Protein AF-0000000069058246 (afdb_homodimer)

Radius of gyration: 21.67 Å; Cα contacts (8 Å, |Δi|>4): 594; chains: 2; bounding box: 40×65×54 Å

Organism: Acyrthosiphon pisum (NCBI:txid7029)

Foldseek 3Di:
DKDWDDDDDPLNLVFQCVFPVPSVVSVVQVVQWIKMFDDDPRDGFKIWTWDDDDVLEIETEGIGGHPVCPPVCVRVVVVVVSVVVSVVVVRFKYKYKDFPQPPVVVVSCVVSPKDFDDKAFQVCVVPPDDWDDHPNDTGGIITMIMHGD/DKDWDDDDDPLNLVFQCVFPVPSVVSVVQPVQWIKMFDDDPNDGFKIWTWDDDDVLEIETEGIGGHPVCPPVCVRVVVVVVSVVVSVVVVRFKYKYKDFPQPPVVVVSCVVSPKDFDDKAFQVCVVPPDDWDDHPNDTGGIITMIMHGD

Structure (mmCIF, N/CA/C/O backbone):
data_AF-0000000069058246-model_v1
#
loop_
_entity.id
_entity.type
_entity.pdbx_description
1 polymer 'N-acetyltransferase domain-containing protein'
#
loop_
_atom_site.group_PDB
_atom_site.id
_atom_site.type_symbol
_atom_site.label_atom_id
_atom_site.label_alt_id
_atom_site.label_comp_id
_atom_site.label_asym_id
_atom_site.label_entity_id
_atom_site.label_seq_id
_atom_site.pdbx_PDB_ins_code
_atom_site.Cartn_x
_atom_site.Cartn_y
_atom_site.Cartn_z
_atom_site.occupancy
_atom_site.B_iso_or_equiv
_atom_site.auth_seq_id
_atom_site.auth_comp_id
_atom_site.auth_asym_id
_atom_site.auth_atom_id
_atom_site.pdbx_PDB_model_num
ATOM 1 N N . MET A 1 1 ? 7.699 -28.797 0.545 1 94.94 1 MET A N 1
ATOM 2 C CA . MET A 1 1 ? 8.273 -28.859 -0.794 1 94.94 1 MET A CA 1
ATOM 3 C C . MET A 1 1 ? 7.336 -28.25 -1.823 1 94.94 1 MET A C 1
ATOM 5 O O . MET A 1 1 ? 6.117 -28.234 -1.635 1 94.94 1 MET A O 1
ATOM 9 N N . ILE A 1 2 ? 7.949 -27.641 -2.91 1 98.12 2 ILE A N 1
ATOM 10 C CA . ILE A 1 2 ? 7.141 -27.047 -3.975 1 98.12 2 ILE A CA 1
ATOM 11 C C . ILE A 1 2 ? 7.227 -27.922 -5.227 1 98.12 2 ILE A 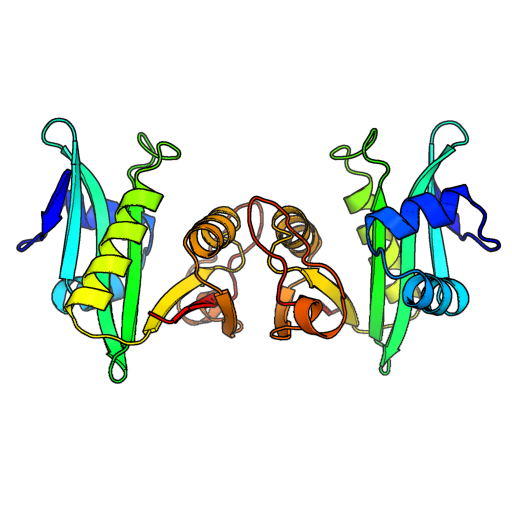C 1
ATOM 13 O O . ILE A 1 2 ? 8.312 -28.359 -5.613 1 98.12 2 ILE A O 1
ATOM 17 N N . ALA A 1 3 ? 6.039 -28.219 -5.816 1 97.19 3 ALA A N 1
ATOM 18 C CA . ALA A 1 3 ? 5.984 -29.094 -6.992 1 97.19 3 ALA A CA 1
ATOM 19 C C . ALA A 1 3 ? 5.062 -28.516 -8.062 1 97.19 3 ALA A C 1
ATOM 21 O O . ALA A 1 3 ? 4.094 -27.828 -7.746 1 97.19 3 ALA A O 1
ATOM 22 N N . LEU A 1 4 ? 5.402 -28.844 -9.289 1 97.25 4 LEU A N 1
ATOM 23 C CA . LEU A 1 4 ? 4.516 -28.516 -10.398 1 97.25 4 LEU A CA 1
ATOM 24 C C . LEU A 1 4 ? 3.252 -29.359 -10.359 1 97.25 4 LEU A C 1
ATOM 26 O O . LEU A 1 4 ? 3.32 -30.578 -10.141 1 97.25 4 LEU A O 1
ATOM 30 N N . CYS A 1 5 ? 2.119 -28.703 -10.539 1 96.38 5 CYS A N 1
ATOM 31 C CA . CYS A 1 5 ? 0.832 -29.391 -10.555 1 96.38 5 CYS A CA 1
ATOM 32 C C . CYS A 1 5 ? 0.321 -29.547 -11.984 1 96.38 5 CYS A C 1
ATOM 34 O O . CYS A 1 5 ? -0.051 -28.562 -12.625 1 96.38 5 CYS A O 1
ATOM 36 N N . GLU A 1 6 ? 0.111 -30.734 -12.438 1 90.56 6 GLU A N 1
ATOM 37 C CA . GLU A 1 6 ? -0.268 -31 -13.82 1 90.56 6 GLU A CA 1
ATOM 38 C C . GLU A 1 6 ? -1.776 -31.188 -13.961 1 90.56 6 GLU A C 1
ATOM 40 O O . GLU A 1 6 ? -2.338 -30.984 -15.039 1 90.56 6 GLU A O 1
ATOM 45 N N . GLN A 1 7 ? -2.359 -31.641 -12.906 1 94.25 7 GLN A N 1
ATOM 46 C CA . GLN A 1 7 ? -3.805 -31.828 -12.906 1 94.25 7 GLN A CA 1
ATOM 47 C C . GLN A 1 7 ? -4.441 -31.234 -11.656 1 94.25 7 GLN A C 1
ATOM 49 O O . GLN A 1 7 ? -4.141 -31.656 -10.539 1 94.25 7 GLN A O 1
ATOM 54 N N . LEU A 1 8 ? -5.312 -30.375 -11.945 1 96.44 8 LEU A N 1
ATOM 55 C CA . LEU A 1 8 ? -5.977 -29.719 -10.828 1 96.44 8 LEU A CA 1
ATOM 56 C C . LEU A 1 8 ? -7.074 -30.594 -10.242 1 96.44 8 LEU A C 1
ATOM 58 O O . LEU A 1 8 ? -7.742 -31.328 -10.977 1 96.44 8 LEU A O 1
ATOM 62 N N . ASN A 1 9 ? -7.219 -30.547 -8.945 1 96.25 9 ASN A N 1
ATOM 63 C CA . ASN A 1 9 ? -8.305 -31.234 -8.25 1 96.25 9 ASN A CA 1
ATOM 64 C C . ASN A 1 9 ? -9.102 -30.266 -7.371 1 96.25 9 ASN A C 1
ATOM 66 O O . ASN A 1 9 ? -8.898 -29.062 -7.438 1 96.25 9 ASN A O 1
ATOM 70 N N . ASP A 1 10 ? -10.016 -30.781 -6.57 1 96.75 10 ASP A N 1
ATOM 71 C CA . ASP A 1 10 ? -10.898 -29.938 -5.77 1 96.75 10 ASP A CA 1
ATOM 72 C C . ASP A 1 10 ? -10.117 -29.125 -4.75 1 96.75 10 ASP A C 1
ATOM 74 O O . ASP A 1 10 ? -10.422 -27.953 -4.508 1 96.75 10 ASP A O 1
ATOM 78 N N . ARG A 1 11 ? -9.148 -29.75 -4.191 1 97.5 11 ARG A N 1
ATOM 79 C CA . ARG A 1 11 ? -8.32 -29.078 -3.201 1 97.5 11 ARG A CA 1
ATOM 80 C C . ARG A 1 11 ? -7.609 -27.875 -3.807 1 97.5 11 ARG A C 1
ATOM 82 O O . ARG A 1 11 ? -7.527 -26.812 -3.178 1 97.5 11 ARG A O 1
ATOM 89 N N . HIS A 1 12 ? -7.129 -28.016 -5.004 1 97.94 12 HIS A N 1
ATOM 90 C CA . HIS A 1 12 ? -6.457 -26.922 -5.699 1 97.94 12 HIS A CA 1
ATOM 91 C C . HIS A 1 12 ? -7.418 -25.766 -5.984 1 97.94 12 HIS A C 1
ATOM 93 O O . HIS A 1 12 ? -7.086 -24.609 -5.746 1 97.94 12 HIS A O 1
ATOM 99 N N . TYR A 1 13 ? -8.594 -26.109 -6.387 1 97.5 13 TYR A N 1
ATOM 100 C CA . TYR A 1 13 ? -9.586 -25.078 -6.68 1 97.5 13 TYR A CA 1
ATOM 101 C C . TYR A 1 13 ? -10.023 -24.359 -5.406 1 97.5 13 TYR A C 1
ATOM 103 O O . TYR A 1 13 ? -10.297 -23.172 -5.426 1 97.5 13 TYR A O 1
ATOM 111 N N . GLU A 1 14 ? -10.008 -25.141 -4.293 1 97.69 14 GLU A N 1
ATOM 112 C CA . GLU A 1 14 ? -10.297 -24.531 -2.998 1 97.69 14 GLU A CA 1
ATOM 113 C C . GLU A 1 14 ? -9.25 -23.484 -2.641 1 97.69 14 GLU A C 1
ATOM 115 O O . GLU A 1 14 ? -9.586 -22.391 -2.193 1 97.69 14 GLU A O 1
ATOM 120 N N . LEU A 1 15 ? -8.023 -23.781 -2.885 1 98.25 15 LEU A N 1
ATOM 121 C CA . LEU A 1 15 ? -6.938 -22.859 -2.596 1 98.25 15 LEU A CA 1
ATOM 122 C C . LEU A 1 15 ? -6.98 -21.656 -3.529 1 98.25 15 LEU A C 1
ATOM 124 O O . LEU A 1 15 ? -6.887 -20.516 -3.08 1 98.25 15 LEU A O 1
ATOM 128 N N . LEU A 1 16 ? -7.172 -21.938 -4.824 1 98.19 16 LEU A N 1
ATOM 129 C CA . LEU A 1 16 ? -7.207 -20.875 -5.816 1 98.19 16 LEU A CA 1
ATOM 130 C C . LEU A 1 16 ? -8.328 -19.875 -5.508 1 98.19 16 LEU A C 1
ATOM 132 O O . LEU A 1 16 ? -8.156 -18.672 -5.68 1 98.19 16 LEU A O 1
ATOM 136 N N . ALA A 1 17 ? -9.406 -20.391 -4.922 1 96.44 17 ALA A N 1
ATOM 137 C CA . ALA A 1 17 ? -10.586 -19.578 -4.641 1 96.44 17 ALA A CA 1
ATOM 138 C C . ALA A 1 17 ? -10.32 -18.609 -3.494 1 96.44 17 ALA A C 1
ATOM 140 O O . ALA A 1 17 ? -10.984 -17.562 -3.383 1 96.44 17 ALA A O 1
ATOM 141 N N . LEU A 1 18 ? -9.328 -18.906 -2.654 1 95.94 18 LEU A N 1
ATOM 142 C CA . LEU A 1 18 ? -8.969 -18.047 -1.542 1 95.94 18 LEU A CA 1
ATOM 143 C C . LEU A 1 18 ? -8.43 -16.703 -2.049 1 95.94 18 LEU A C 1
ATOM 145 O O . LEU A 1 18 ? -8.602 -15.672 -1.404 1 95.94 18 LEU A O 1
ATOM 149 N N . ALA A 1 19 ? -7.766 -16.719 -3.207 1 95.62 19 ALA A N 1
ATOM 150 C CA . ALA A 1 19 ? -7.109 -15.531 -3.74 1 95.62 19 ALA A CA 1
ATOM 151 C C . ALA A 1 19 ? -7.969 -14.867 -4.816 1 95.62 19 ALA A C 1
ATOM 153 O O . ALA A 1 19 ? -7.812 -13.672 -5.094 1 95.62 19 ALA A O 1
ATOM 154 N N . ASP A 1 20 ? -8.797 -15.648 -5.477 1 94.69 20 ASP A N 1
ATOM 155 C CA . ASP A 1 20 ? -9.648 -15.164 -6.559 1 94.69 20 ASP A CA 1
ATOM 156 C C . ASP A 1 20 ? -10.969 -15.93 -6.602 1 94.69 20 ASP A C 1
ATOM 158 O O . ASP A 1 20 ? -10.992 -17.109 -6.949 1 94.69 20 ASP A O 1
ATOM 162 N N . GLU A 1 21 ? -12.047 -15.211 -6.43 1 91.75 21 GLU A N 1
ATOM 163 C CA . GLU A 1 21 ? -13.336 -15.883 -6.332 1 91.75 21 GLU A CA 1
ATOM 164 C C . GLU A 1 21 ? -13.992 -16.016 -7.703 1 91.75 21 GLU A C 1
ATOM 166 O O . GLU A 1 21 ? -15.062 -16.609 -7.832 1 91.75 21 GLU A O 1
ATOM 171 N N . ASN A 1 22 ? -13.352 -15.375 -8.641 1 91.69 22 ASN A N 1
ATOM 172 C CA . ASN A 1 22 ? -13.859 -15.516 -10.008 1 91.69 22 ASN A CA 1
ATOM 173 C C . ASN A 1 22 ? -13.453 -16.844 -10.625 1 91.69 22 ASN A C 1
ATOM 175 O O . ASN A 1 22 ? -12.367 -16.969 -11.195 1 91.69 22 ASN A O 1
ATOM 179 N N . GLN A 1 23 ? -14.383 -17.797 -10.609 1 92 23 GLN A N 1
ATOM 180 C CA . GLN A 1 23 ? -14.07 -19.156 -11.031 1 92 23 GLN A CA 1
ATOM 181 C C . GLN A 1 23 ? -13.719 -19.203 -12.516 1 92 23 GLN A C 1
ATOM 183 O O . GLN A 1 23 ? -12.875 -20 -12.93 1 92 23 GLN A O 1
ATOM 188 N N . HIS A 1 24 ? -14.461 -18.453 -13.234 1 94.12 24 HIS A N 1
ATOM 189 C CA . HIS A 1 24 ? -14.164 -18.406 -14.664 1 94.12 24 HIS A CA 1
ATOM 190 C C . HIS A 1 24 ? -12.734 -17.938 -14.914 1 94.12 24 HIS A C 1
ATOM 192 O O . HIS A 1 24 ? -12 -18.562 -15.688 1 94.12 24 HIS A O 1
ATOM 198 N N . ALA A 1 25 ? -12.305 -16.906 -14.25 1 94 25 ALA A N 1
ATOM 199 C CA . ALA A 1 25 ? -10.945 -16.406 -14.383 1 94 25 ALA A CA 1
ATOM 200 C C . ALA A 1 25 ? -9.922 -17.422 -13.875 1 94 25 ALA A C 1
ATOM 202 O O . ALA A 1 25 ? -8.906 -17.656 -14.531 1 94 25 ALA A O 1
ATOM 203 N N . VAL A 1 26 ? -10.227 -18.016 -12.797 1 96.19 26 VAL A N 1
ATOM 204 C CA . VAL A 1 26 ? -9.344 -19 -12.195 1 96.19 26 VAL A CA 1
ATOM 205 C C . VAL A 1 26 ? -9.125 -20.172 -13.164 1 96.19 26 VAL A C 1
ATOM 207 O O . VAL A 1 26 ? -7.988 -20.578 -13.391 1 96.19 26 VAL A O 1
ATOM 210 N N . ASN A 1 27 ? -10.219 -20.609 -13.695 1 95.75 27 ASN A N 1
ATOM 211 C CA . ASN A 1 27 ? -10.117 -21.719 -14.648 1 95.75 27 ASN A CA 1
ATOM 212 C C . ASN A 1 27 ? -9.266 -21.344 -15.859 1 95.75 27 ASN A C 1
ATOM 214 O O . ASN A 1 27 ? -8.453 -22.141 -16.312 1 95.75 27 ASN A O 1
ATOM 218 N N . ASP A 1 28 ? -9.484 -20.203 -16.266 1 96.44 28 ASP A N 1
ATOM 219 C CA . ASP A 1 28 ? -8.766 -19.719 -17.453 1 96.44 28 ASP A CA 1
ATOM 220 C C . ASP A 1 28 ? -7.262 -19.688 -17.203 1 96.44 28 ASP A C 1
ATOM 222 O O . ASP A 1 28 ? -6.5 -20.375 -17.891 1 96.44 28 ASP A O 1
ATOM 226 N N . TYR A 1 29 ? -6.84 -18.953 -16.141 1 96.31 29 TYR A N 1
ATOM 227 C CA . TYR A 1 29 ? -5.398 -18.781 -15.984 1 96.31 29 TYR A CA 1
ATOM 228 C C . TYR A 1 29 ? -4.77 -20.047 -15.406 1 96.31 29 TYR A C 1
ATOM 230 O O . TYR A 1 29 ? -3.582 -20.312 -15.609 1 96.31 29 TYR A O 1
ATOM 238 N N . ALA A 1 30 ? -5.523 -20.828 -14.68 1 96.06 30 ALA A N 1
ATOM 239 C CA . ALA A 1 30 ? -4.965 -22.047 -14.125 1 96.06 30 ALA A CA 1
ATOM 240 C C . ALA A 1 30 ? -4.711 -23.094 -15.219 1 96.06 30 ALA A C 1
ATOM 242 O O . ALA A 1 30 ? -3.795 -23.906 -15.102 1 96.06 30 ALA A O 1
ATOM 243 N N . THR A 1 31 ? -5.523 -23.031 -16.219 1 93.75 31 THR A N 1
ATOM 244 C CA . THR A 1 31 ? -5.379 -23.984 -17.328 1 93.75 31 THR A CA 1
ATOM 245 C C . THR A 1 31 ? -4.281 -23.531 -18.281 1 93.75 31 THR A C 1
ATOM 247 O O . THR A 1 31 ? -3.553 -24.359 -18.844 1 93.75 31 THR A O 1
ATOM 250 N N . ARG A 1 32 ? -4.082 -22.281 -18.438 1 94.94 32 ARG A N 1
ATOM 251 C CA . ARG A 1 32 ? -3.129 -21.734 -19.391 1 94.94 32 ARG A CA 1
ATOM 252 C C . ARG A 1 32 ? -1.74 -21.609 -18.766 1 94.94 32 ARG A C 1
ATOM 254 O O . ARG A 1 32 ? -0.734 -21.625 -19.484 1 94.94 32 ARG A O 1
ATOM 261 N N . GLY A 1 33 ? -1.747 -21.453 -17.484 1 96.62 33 GLY A N 1
ATOM 262 C CA . GLY A 1 33 ? -0.493 -21.141 -16.812 1 96.62 33 GLY A CA 1
ATOM 263 C C . GLY A 1 33 ? 0.147 -22.344 -16.156 1 96.62 33 GLY A C 1
ATOM 264 O O . GLY A 1 33 ? -0.254 -23.484 -16.391 1 96.62 33 GLY A O 1
ATOM 265 N N . GLN A 1 34 ? 1.26 -22.141 -15.453 1 97.5 34 GLN A N 1
ATOM 266 C CA . GLN A 1 34 ? 1.916 -23.141 -14.617 1 97.5 34 GLN A CA 1
ATOM 267 C C . GLN A 1 34 ? 1.458 -23.016 -13.164 1 97.5 34 GLN A C 1
ATOM 269 O O . GLN A 1 34 ? 1.479 -21.938 -12.586 1 97.5 34 GLN A O 1
ATOM 274 N N . VAL A 1 35 ? 1.025 -24.188 -12.68 1 98.62 35 VAL A N 1
ATOM 275 C CA . VAL A 1 35 ? 0.523 -24.234 -11.312 1 98.62 35 VAL A CA 1
ATOM 276 C C . VAL A 1 35 ? 1.528 -24.953 -10.414 1 98.62 35 VAL A C 1
ATOM 278 O O . VAL A 1 35 ? 1.956 -26.062 -10.727 1 98.62 35 VAL A O 1
ATOM 281 N N . TYR A 1 36 ? 1.914 -24.297 -9.336 1 98.81 36 TYR A N 1
ATOM 282 C CA . TYR A 1 36 ? 2.807 -24.891 -8.344 1 98.81 36 TYR A CA 1
ATOM 283 C C . TYR A 1 36 ? 2.109 -25.047 -7 1 98.81 36 TYR A C 1
ATOM 285 O O . TYR A 1 36 ? 1.343 -24.172 -6.59 1 98.81 36 TYR A O 1
ATOM 293 N N . VAL A 1 37 ? 2.404 -26.141 -6.32 1 98.69 37 VAL A N 1
ATOM 294 C CA . VAL A 1 37 ? 1.781 -26.406 -5.023 1 98.69 37 VAL A CA 1
ATOM 295 C C . VAL A 1 37 ? 2.861 -26.609 -3.963 1 98.69 37 VAL A C 1
ATOM 297 O O . VAL A 1 37 ? 3.916 -27.172 -4.242 1 98.69 37 VAL A O 1
ATOM 300 N N . TYR A 1 38 ? 2.605 -25.984 -2.824 1 98.75 38 TYR A N 1
ATOM 301 C CA . TYR A 1 38 ? 3.402 -26.281 -1.64 1 98.75 38 TYR A CA 1
ATOM 302 C C . TYR A 1 38 ? 2.801 -27.438 -0.854 1 98.75 38 TYR A C 1
ATOM 304 O O . TYR A 1 38 ? 1.646 -27.375 -0.427 1 98.75 38 TYR A O 1
ATOM 312 N N . GLN A 1 39 ? 3.629 -28.438 -0.649 1 98 39 GLN A N 1
ATOM 313 C CA . GLN A 1 39 ? 3.154 -29.656 -0.003 1 98 39 GLN A CA 1
ATOM 314 C C . GLN A 1 39 ? 3.848 -29.875 1.339 1 98 39 GLN A C 1
ATOM 316 O O . GLN A 1 39 ? 5.066 -29.719 1.446 1 98 39 GLN A O 1
ATOM 321 N N . GLN A 1 40 ? 2.977 -30.094 2.283 1 96.31 40 GLN A N 1
ATOM 322 C CA . GLN A 1 40 ? 3.439 -30.469 3.617 1 96.31 40 GLN A CA 1
ATOM 323 C C . GLN A 1 40 ? 2.617 -31.625 4.184 1 96.31 40 GLN A C 1
ATOM 325 O O . GLN A 1 40 ? 1.386 -31.594 4.145 1 96.31 40 GLN A O 1
ATOM 330 N N . ASP A 1 41 ? 3.293 -32.688 4.812 1 94.06 41 ASP A N 1
ATOM 331 C CA . ASP A 1 41 ? 2.648 -33.875 5.391 1 94.06 41 ASP A CA 1
ATOM 332 C C . ASP A 1 41 ? 1.604 -34.438 4.441 1 94.06 41 ASP A C 1
ATOM 334 O O . ASP A 1 41 ? 0.459 -34.688 4.832 1 94.06 41 ASP A O 1
ATOM 338 N N . HIS A 1 42 ? 1.885 -34.469 3.145 1 91.5 42 HIS A N 1
ATOM 339 C CA . HIS A 1 42 ? 1.093 -35.062 2.076 1 91.5 42 HIS A CA 1
ATOM 340 C C . HIS A 1 42 ? -0.169 -34.25 1.804 1 91.5 42 HIS A C 1
ATOM 342 O O . HIS A 1 42 ? -1.158 -34.781 1.296 1 91.5 42 HIS A O 1
ATOM 348 N N . GLN A 1 43 ? -0.106 -33.062 2.227 1 95.75 43 GLN A N 1
ATOM 349 C CA . GLN A 1 43 ? -1.222 -32.156 1.954 1 95.75 43 GLN A CA 1
ATOM 350 C C . GLN A 1 43 ? -0.764 -30.953 1.158 1 95.75 43 GLN A C 1
ATOM 352 O O . GLN A 1 43 ? 0.295 -30.375 1.436 1 95.75 43 GLN A O 1
ATOM 357 N N . ASP A 1 44 ? -1.566 -30.609 0.144 1 98.06 44 ASP A N 1
ATOM 358 C CA . ASP A 1 44 ? -1.35 -29.344 -0.555 1 98.06 44 ASP A CA 1
ATOM 359 C C . ASP A 1 44 ? -1.895 -28.156 0.253 1 98.06 44 ASP A C 1
ATOM 361 O O . ASP A 1 44 ? -3.107 -28.047 0.439 1 98.06 44 ASP A O 1
ATOM 365 N N . ILE A 1 45 ? -0.954 -27.266 0.735 1 98.31 45 ILE A N 1
ATOM 366 C CA . ILE A 1 45 ? -1.434 -26.25 1.657 1 98.31 45 ILE A CA 1
ATOM 367 C C . ILE A 1 45 ? -1.156 -24.859 1.079 1 98.31 45 ILE A C 1
ATOM 369 O O . ILE A 1 45 ? -1.559 -23.844 1.657 1 98.31 45 ILE A O 1
ATOM 373 N N . GLY A 1 46 ? -0.429 -24.781 -0.06 1 98.69 46 GLY A N 1
ATOM 374 C CA . GLY A 1 46 ? -0.181 -23.547 -0.804 1 98.69 46 GLY A CA 1
ATOM 375 C C . GLY A 1 46 ? -0.21 -23.75 -2.307 1 98.69 46 GLY A C 1
ATOM 376 O O . GLY A 1 46 ? -0.011 -24.859 -2.795 1 98.69 46 GLY A O 1
ATOM 377 N N . ILE A 1 47 ? -0.489 -22.672 -2.975 1 98.88 47 ILE A N 1
ATOM 378 C CA . ILE A 1 47 ? -0.589 -22.781 -4.426 1 98.88 47 ILE A CA 1
ATOM 379 C C . ILE A 1 47 ? -0.228 -21.453 -5.07 1 98.88 47 ILE A C 1
ATOM 381 O O . ILE A 1 47 ? -0.431 -20.391 -4.477 1 98.88 47 ILE A O 1
ATOM 385 N N . ALA A 1 48 ? 0.397 -21.453 -6.211 1 98.88 48 ALA A N 1
ATOM 386 C CA . ALA A 1 48 ? 0.729 -20.281 -7.012 1 98.88 48 ALA A CA 1
ATOM 387 C C . ALA A 1 48 ? 0.584 -20.578 -8.5 1 98.88 48 ALA A C 1
ATOM 389 O O . ALA A 1 48 ? 0.899 -21.672 -8.961 1 98.88 48 ALA A O 1
ATOM 390 N N . VAL A 1 49 ? 0.101 -19.578 -9.227 1 98.81 49 VAL A N 1
ATOM 391 C CA . VAL A 1 49 ? -0.067 -19.734 -10.664 1 98.81 49 VAL A CA 1
ATOM 392 C C . VAL A 1 49 ? 0.672 -18.609 -11.391 1 98.81 49 VAL A C 1
ATOM 394 O O . VAL A 1 49 ? 0.548 -17.438 -11.023 1 98.81 49 VAL A O 1
ATOM 397 N N . GLY A 1 50 ? 1.454 -18.969 -12.328 1 98.62 50 GLY A N 1
ATOM 398 C CA . GLY A 1 50 ? 2.164 -18.016 -13.164 1 98.62 50 GLY A CA 1
ATOM 399 C C . GLY A 1 50 ? 1.83 -18.141 -14.633 1 98.62 50 GLY A C 1
ATOM 400 O O . GLY A 1 50 ? 1.518 -19.234 -15.117 1 98.62 50 GLY A O 1
ATOM 401 N N . LEU A 1 51 ? 1.886 -16.984 -15.32 1 97.62 51 LEU A N 1
ATOM 402 C CA . LEU A 1 51 ? 1.599 -16.906 -16.75 1 97.62 51 LEU A CA 1
ATOM 403 C C . LEU A 1 51 ? 2.645 -16.062 -17.469 1 97.62 51 LEU A C 1
ATOM 405 O O . LEU A 1 51 ? 3.072 -15.023 -16.953 1 97.62 51 LEU A O 1
ATOM 409 N N . LEU A 1 52 ? 3 -16.547 -18.609 1 97.38 52 LEU A N 1
ATOM 410 C CA . LEU A 1 52 ? 3.707 -15.641 -19.516 1 97.38 52 LEU A CA 1
ATOM 411 C C . LEU A 1 52 ? 2.736 -14.688 -20.203 1 97.38 52 LEU A C 1
ATOM 413 O O . LEU A 1 52 ? 1.761 -15.125 -20.828 1 97.38 52 LEU A O 1
ATOM 417 N N . THR A 1 53 ? 2.945 -13.523 -19.953 1 95.12 53 THR A N 1
ATOM 418 C CA . THR A 1 53 ? 2.035 -12.523 -20.516 1 95.12 53 THR A CA 1
ATOM 419 C C . THR A 1 53 ? 2.73 -11.703 -21.609 1 95.12 53 THR A C 1
ATOM 421 O O . THR A 1 53 ? 2.949 -12.195 -22.719 1 95.12 53 THR A O 1
ATOM 424 N N . ARG A 1 54 ? 3.367 -10.57 -21.5 1 92.81 54 ARG A N 1
ATOM 425 C CA . ARG A 1 54 ? 4.102 -9.781 -22.484 1 92.81 54 ARG A CA 1
ATOM 426 C C . ARG A 1 54 ? 5.484 -10.367 -22.75 1 92.81 54 ARG A C 1
ATOM 428 O O . ARG A 1 54 ? 5.941 -11.242 -22 1 92.81 54 ARG A O 1
ATOM 435 N N . PRO A 1 55 ? 5.984 -9.945 -23.844 1 94.88 55 PRO A N 1
ATOM 436 C CA . PRO A 1 55 ? 7.332 -10.461 -24.094 1 94.88 55 PRO A CA 1
ATOM 437 C C . PRO A 1 55 ? 8.242 -10.367 -22.859 1 94.88 55 PRO A C 1
ATOM 439 O O . PRO A 1 55 ? 8.336 -9.305 -22.25 1 94.88 55 PRO A O 1
ATOM 442 N N . ASN A 1 56 ? 8.82 -11.516 -22.531 1 96.88 56 ASN A N 1
ATOM 443 C CA . ASN A 1 56 ? 9.805 -11.633 -21.453 1 96.88 56 ASN A CA 1
ATOM 444 C C . ASN A 1 56 ? 9.219 -11.219 -20.109 1 96.88 56 ASN A C 1
ATOM 446 O O . ASN A 1 56 ? 9.922 -10.664 -19.266 1 96.88 56 ASN A O 1
ATOM 450 N N . THR A 1 57 ? 7.902 -11.352 -19.984 1 98.25 57 THR A N 1
ATOM 451 C CA . THR A 1 57 ? 7.242 -10.961 -18.75 1 98.25 57 THR A CA 1
ATOM 452 C C . THR A 1 57 ? 6.457 -12.125 -18.156 1 98.25 57 THR A C 1
ATOM 454 O O . THR A 1 57 ? 5.664 -12.758 -18.859 1 98.25 57 THR A O 1
ATOM 457 N N . TYR A 1 58 ? 6.773 -12.484 -16.938 1 98.69 58 TYR A N 1
ATOM 458 C CA . TYR A 1 58 ? 6.082 -13.508 -16.172 1 98.69 58 TYR A CA 1
ATOM 459 C C . TYR A 1 58 ? 5.176 -12.875 -15.117 1 98.69 58 TYR A C 1
ATOM 461 O O . TYR A 1 58 ? 5.605 -12.008 -14.359 1 98.69 58 TYR A O 1
ATOM 469 N N . GLU A 1 59 ? 3.865 -13.234 -15.078 1 98.75 59 GLU A N 1
ATOM 470 C CA . GLU A 1 59 ? 2.941 -12.664 -14.102 1 98.75 59 GLU A CA 1
ATOM 471 C C . GLU A 1 59 ? 2.498 -13.703 -13.078 1 98.75 59 GLU A C 1
ATOM 473 O O . GLU A 1 59 ? 2.049 -14.789 -13.453 1 98.75 59 GLU A O 1
ATOM 478 N N . LEU A 1 60 ? 2.746 -13.43 -11.836 1 98.81 60 LEU A N 1
ATOM 479 C CA . LEU A 1 60 ? 2.123 -14.172 -10.75 1 98.81 60 LEU A CA 1
ATOM 480 C C . LEU A 1 60 ? 0.655 -13.797 -10.602 1 98.81 60 LEU A C 1
ATOM 482 O O . LEU A 1 60 ? 0.34 -12.703 -10.117 1 98.81 60 LEU A O 1
ATOM 486 N N . VAL A 1 61 ? -0.271 -14.648 -10.953 1 98.44 61 VAL A N 1
ATOM 487 C CA . VAL A 1 61 ? -1.662 -14.242 -11.117 1 98.44 61 VAL A CA 1
ATOM 488 C C . VAL A 1 61 ? -2.494 -14.75 -9.945 1 98.44 61 VAL A C 1
ATOM 490 O O . VAL A 1 61 ? -3.631 -14.32 -9.75 1 98.44 61 VAL A O 1
ATOM 493 N N . ASN A 1 62 ? -1.957 -15.711 -9.211 1 98.5 62 ASN A N 1
ATOM 494 C CA . ASN A 1 62 ? -2.637 -16.25 -8.039 1 98.5 62 ASN A CA 1
ATOM 495 C C . ASN A 1 62 ? -1.642 -16.797 -7.016 1 98.5 62 ASN A C 1
ATOM 497 O O . ASN A 1 62 ? -0.668 -17.453 -7.379 1 98.5 62 ASN A O 1
ATOM 501 N N . LEU A 1 63 ? -1.851 -16.516 -5.84 1 98.69 63 LEU A N 1
ATOM 502 C CA . LEU A 1 63 ? -1.077 -17 -4.699 1 98.69 63 LEU A CA 1
ATOM 503 C C . LEU A 1 63 ? -1.966 -17.172 -3.475 1 98.69 63 LEU A C 1
ATOM 505 O O . LEU A 1 63 ? -2.631 -1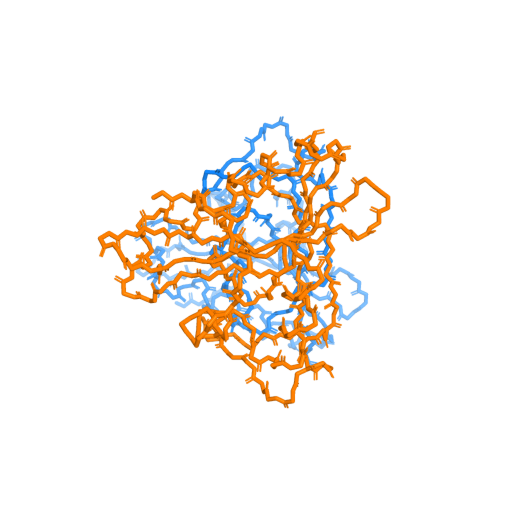6.219 -3.045 1 98.69 63 LEU A O 1
ATOM 509 N N . ALA A 1 64 ? -1.989 -18.406 -2.971 1 98.31 64 ALA A N 1
ATOM 510 C CA . ALA A 1 64 ? -2.822 -18.656 -1.797 1 98.31 64 ALA A CA 1
ATOM 511 C C . ALA A 1 64 ? -2.182 -19.688 -0.88 1 98.31 64 ALA A C 1
ATOM 513 O O . ALA A 1 64 ? -1.516 -20.625 -1.349 1 98.31 64 ALA A O 1
ATOM 514 N N . VAL A 1 65 ? -2.332 -19.469 0.348 1 98.38 65 VAL A N 1
ATOM 515 C CA . VAL A 1 65 ? -1.938 -20.406 1.388 1 98.38 65 VAL A CA 1
ATOM 516 C C . VAL A 1 65 ? -3.139 -20.734 2.27 1 98.38 65 VAL A C 1
ATOM 518 O O . VAL A 1 65 ? -3.906 -19.844 2.643 1 98.38 65 VAL A O 1
ATOM 521 N N . ASP A 1 66 ? -3.291 -21.984 2.555 1 98.19 66 ASP A N 1
ATOM 522 C CA . ASP A 1 66 ? -4.336 -22.406 3.486 1 98.19 66 ASP A CA 1
ATOM 523 C C . ASP A 1 66 ? -4.316 -21.547 4.75 1 98.19 66 ASP A C 1
ATOM 525 O O . ASP A 1 66 ? -3.258 -21.328 5.348 1 98.19 66 ASP A O 1
ATOM 529 N N . PRO A 1 67 ? -5.504 -21.016 5.172 1 97.12 67 PRO A N 1
ATOM 530 C CA . PRO A 1 67 ? -5.566 -20.109 6.312 1 97.12 67 PRO A CA 1
ATOM 531 C C . PRO A 1 67 ? -4.945 -20.703 7.578 1 97.12 67 PRO A C 1
ATOM 533 O O . PRO A 1 67 ? -4.355 -19.969 8.383 1 97.12 67 PRO A O 1
ATOM 536 N N . HIS A 1 68 ? -4.98 -21.984 7.742 1 96.62 68 HIS A N 1
ATOM 537 C CA . HIS A 1 68 ? -4.465 -22.641 8.938 1 96.62 68 HIS A CA 1
ATOM 538 C C . HIS A 1 68 ? -2.939 -22.688 8.93 1 96.62 68 HIS A C 1
ATOM 540 O O . HIS A 1 68 ? -2.318 -22.969 9.953 1 96.62 68 HIS A O 1
ATOM 546 N N . PHE A 1 69 ? -2.377 -22.344 7.828 1 97.19 69 PHE A N 1
ATOM 547 C CA . PHE A 1 69 ? -0.931 -22.469 7.691 1 97.19 69 PHE A CA 1
ATOM 548 C C . PHE A 1 69 ? -0.308 -21.125 7.309 1 97.19 69 PHE A C 1
ATOM 550 O O . PHE A 1 69 ? 0.845 -21.062 6.875 1 97.19 69 PHE A O 1
ATOM 557 N N . GLN A 1 70 ? -1.05 -20.031 7.438 1 95.62 70 GLN A N 1
ATOM 558 C CA . GLN A 1 70 ? -0.568 -18.703 7.039 1 95.62 70 GLN A CA 1
ATOM 559 C C . GLN A 1 70 ? 0.38 -18.125 8.086 1 95.62 70 GLN A C 1
ATOM 561 O O . GLN A 1 70 ? 0.482 -18.656 9.195 1 95.62 70 GLN A O 1
ATOM 566 N N . ASN A 1 71 ? 1.155 -17.203 7.664 1 94.38 71 ASN A N 1
ATOM 567 C CA . ASN A 1 71 ? 2.098 -16.484 8.523 1 94.38 71 ASN A CA 1
ATOM 568 C C . ASN A 1 71 ? 3.219 -17.406 9 1 94.38 71 ASN A C 1
ATOM 570 O O . ASN A 1 71 ? 3.691 -17.281 10.133 1 94.38 71 ASN A O 1
ATOM 574 N N . GLN A 1 72 ? 3.496 -18.375 8.195 1 95.69 72 GLN A N 1
ATOM 575 C CA . GLN A 1 72 ? 4.566 -19.312 8.5 1 95.69 72 GLN A CA 1
ATOM 576 C C . GLN A 1 72 ? 5.656 -19.281 7.438 1 95.69 72 GLN A C 1
ATOM 578 O O . GLN A 1 72 ? 6.512 -20.172 7.391 1 95.69 72 GLN A O 1
ATOM 583 N N . GLY A 1 73 ? 5.586 -18.359 6.566 1 96.31 73 GLY A N 1
ATOM 584 C CA . GLY A 1 73 ? 6.637 -18.172 5.582 1 96.31 73 GLY A CA 1
ATOM 585 C C . GLY A 1 73 ? 6.359 -18.875 4.27 1 96.31 73 GLY A C 1
ATOM 586 O O . GLY A 1 73 ? 7.145 -18.781 3.324 1 96.31 73 GLY A O 1
ATOM 587 N N . ILE A 1 74 ? 5.281 -19.562 4.152 1 97.75 74 ILE A N 1
ATOM 588 C CA . ILE A 1 74 ? 4.965 -20.359 2.975 1 97.75 74 ILE A CA 1
ATOM 589 C C . ILE A 1 74 ? 4.73 -19.438 1.777 1 97.75 74 ILE A C 1
ATOM 591 O O . ILE A 1 74 ? 5.176 -19.734 0.665 1 97.75 74 ILE A O 1
ATOM 595 N N . GLY A 1 75 ? 4.039 -18.312 1.98 1 97.94 75 GLY A N 1
ATOM 596 C CA . GLY A 1 75 ? 3.834 -17.344 0.916 1 97.94 75 GLY A CA 1
ATOM 597 C C . GLY A 1 75 ? 5.129 -16.844 0.315 1 97.94 75 GLY A C 1
ATOM 598 O O . GLY A 1 75 ? 5.27 -16.781 -0.908 1 97.94 75 GLY A O 1
ATOM 599 N N . LYS A 1 76 ? 6 -16.547 1.225 1 97.75 76 LYS A N 1
ATOM 600 C CA . LYS A 1 76 ? 7.305 -16.062 0.788 1 97.75 76 LYS A CA 1
ATOM 601 C C . LYS A 1 76 ? 8.039 -17.125 -0.027 1 97.75 76 LYS A C 1
ATOM 603 O O . LYS A 1 76 ? 8.664 -16.812 -1.043 1 97.75 76 LYS A O 1
ATOM 608 N N . LEU A 1 77 ? 7.969 -18.344 0.41 1 98.25 77 LEU A N 1
ATOM 609 C CA . LEU A 1 77 ? 8.617 -19.438 -0.304 1 98.25 77 LEU A CA 1
ATOM 610 C C . LEU A 1 77 ? 8.031 -19.578 -1.706 1 98.25 77 LEU A C 1
ATOM 612 O O . LEU A 1 77 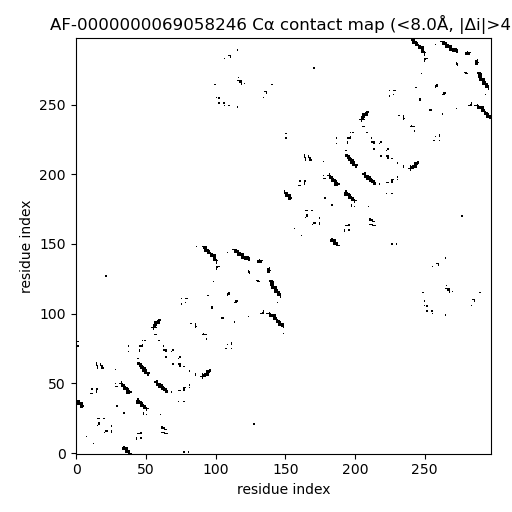? 8.773 -19.797 -2.668 1 98.25 77 LEU A O 1
ATOM 616 N N . LEU A 1 78 ? 6.727 -19.469 -1.805 1 98.75 78 LEU A N 1
ATOM 617 C CA . LEU A 1 78 ? 6.07 -19.578 -3.104 1 98.75 78 LEU A CA 1
ATOM 618 C C . LEU A 1 78 ? 6.465 -18.422 -4.012 1 98.75 78 LEU A C 1
ATOM 620 O O . LEU A 1 78 ? 6.746 -18.625 -5.195 1 98.75 78 LEU A O 1
ATOM 624 N N . ILE A 1 79 ? 6.504 -17.25 -3.482 1 98.81 79 ILE A N 1
ATOM 625 C CA . ILE A 1 79 ? 6.906 -16.078 -4.254 1 98.81 79 ILE A CA 1
ATOM 626 C C . ILE A 1 79 ? 8.328 -16.266 -4.773 1 98.81 79 ILE A C 1
ATOM 628 O O . ILE A 1 79 ? 8.594 -16.062 -5.961 1 98.81 79 ILE A O 1
ATOM 632 N N . ASP A 1 80 ? 9.219 -16.703 -3.883 1 98.69 80 ASP A N 1
ATOM 633 C CA . ASP A 1 80 ? 10.609 -16.922 -4.277 1 98.69 80 ASP A CA 1
ATOM 634 C C . ASP A 1 80 ? 10.695 -17.969 -5.395 1 98.69 80 ASP A C 1
ATOM 636 O O . ASP A 1 80 ? 11.469 -17.812 -6.34 1 98.69 80 ASP A O 1
ATOM 640 N N . HIS A 1 81 ? 9.945 -19 -5.262 1 98.81 81 HIS A N 1
ATOM 641 C CA . HIS A 1 81 ? 9.914 -20.016 -6.293 1 98.81 81 HIS A CA 1
ATOM 642 C C . HIS A 1 81 ? 9.469 -19.438 -7.633 1 98.81 81 HIS A C 1
ATOM 644 O O . HIS A 1 81 ? 10.07 -19.75 -8.672 1 98.81 81 HIS A O 1
ATOM 650 N N . MET A 1 82 ? 8.461 -18.594 -7.629 1 98.81 82 MET A N 1
ATOM 651 C CA . MET A 1 82 ? 7.926 -18.016 -8.859 1 98.81 82 MET A CA 1
ATOM 652 C C . MET A 1 82 ? 8.93 -17.062 -9.5 1 98.81 82 MET A C 1
ATOM 654 O O . MET A 1 82 ? 9.023 -16.984 -10.727 1 98.81 82 MET A O 1
ATOM 658 N N . ILE A 1 83 ? 9.641 -16.328 -8.633 1 98.81 83 ILE A N 1
ATOM 659 C CA . ILE A 1 83 ? 10.703 -15.469 -9.133 1 98.81 83 ILE A CA 1
ATOM 660 C C . ILE A 1 83 ? 11.758 -16.312 -9.844 1 98.81 83 ILE A C 1
ATOM 662 O O . ILE A 1 83 ? 12.18 -15.977 -10.953 1 98.81 83 ILE A O 1
ATOM 666 N N . ASN A 1 84 ? 12.172 -17.375 -9.242 1 98.56 84 ASN A N 1
ATOM 667 C CA . ASN A 1 84 ? 13.156 -18.266 -9.844 1 98.56 84 ASN A CA 1
ATOM 668 C C . ASN A 1 84 ? 12.641 -18.875 -11.141 1 98.56 84 ASN A C 1
ATOM 670 O O . ASN A 1 84 ? 13.391 -19.031 -12.102 1 98.56 84 ASN A O 1
ATOM 674 N N . GLU A 1 85 ? 11.383 -19.25 -11.164 1 98.25 85 GLU A N 1
ATOM 675 C CA . GLU A 1 85 ? 10.781 -19.781 -12.383 1 98.25 85 GLU A CA 1
ATOM 676 C C . GLU A 1 85 ? 10.836 -18.766 -13.516 1 98.25 85 GLU A C 1
ATOM 678 O O . GLU A 1 85 ? 11.141 -19.109 -14.656 1 98.25 85 GLU A O 1
ATOM 683 N N . ALA A 1 86 ? 10.516 -17.531 -13.219 1 98.62 86 ALA A N 1
ATOM 684 C CA . ALA A 1 86 ? 10.578 -16.469 -14.211 1 98.62 86 ALA A CA 1
ATOM 685 C C . ALA A 1 86 ? 11.977 -16.344 -14.789 1 98.62 86 ALA A C 1
ATOM 687 O O . ALA A 1 86 ? 12.148 -16.188 -16 1 98.62 86 ALA A O 1
ATOM 688 N N . ARG A 1 87 ? 12.953 -16.422 -13.898 1 98.31 87 ARG A N 1
ATOM 689 C CA . ARG A 1 87 ? 14.344 -16.359 -14.336 1 98.31 87 ARG A CA 1
ATOM 690 C C . ARG A 1 87 ? 14.688 -17.547 -15.242 1 98.31 87 ARG A C 1
ATOM 692 O O . ARG A 1 87 ? 15.344 -17.375 -16.266 1 98.31 87 ARG A O 1
ATOM 699 N N . ASN A 1 88 ? 14.258 -18.703 -14.852 1 97.62 88 ASN A N 1
ATOM 700 C CA . ASN A 1 88 ? 14.523 -19.922 -15.625 1 97.62 88 ASN A CA 1
ATOM 701 C C . ASN A 1 88 ? 13.906 -19.844 -17.016 1 97.62 88 ASN A C 1
ATOM 703 O O . ASN A 1 88 ? 14.445 -20.406 -17.969 1 97.62 88 ASN A O 1
ATOM 707 N N . LEU A 1 89 ? 12.82 -19.094 -17.094 1 97.12 89 LEU A N 1
ATOM 708 C CA . LEU A 1 89 ? 12.133 -18.906 -18.359 1 97.12 89 LEU A CA 1
ATOM 709 C C . LEU A 1 89 ? 12.742 -17.75 -19.156 1 97.12 89 LEU A C 1
ATOM 711 O O . LEU A 1 89 ? 12.219 -17.359 -20.203 1 97.12 89 LEU A O 1
ATOM 715 N N . HIS A 1 90 ? 13.781 -17.125 -18.625 1 97.5 90 HIS A N 1
ATOM 716 C CA . HIS A 1 90 ? 14.539 -16.047 -19.25 1 97.5 90 HIS A CA 1
ATOM 717 C C . HIS A 1 90 ? 13.68 -14.797 -19.391 1 97.5 90 HIS A C 1
ATOM 719 O O . HIS A 1 90 ? 13.82 -14.055 -20.375 1 97.5 90 HIS A O 1
ATOM 725 N N . CYS A 1 91 ? 12.789 -14.648 -18.5 1 98.44 91 CYS A N 1
ATOM 726 C CA . CYS A 1 91 ? 12.031 -13.398 -18.438 1 98.44 91 CYS A CA 1
ATOM 727 C C . CYS A 1 91 ? 12.891 -12.273 -17.875 1 98.44 91 CYS A C 1
ATOM 729 O O . CYS A 1 91 ? 13.805 -12.516 -17.078 1 98.44 91 CYS A O 1
ATOM 731 N N . HIS A 1 92 ? 12.531 -11.047 -18.219 1 98.12 92 HIS A N 1
ATOM 732 C CA . HIS A 1 92 ? 13.242 -9.883 -17.703 1 98.12 92 HIS A CA 1
ATOM 733 C C . HIS A 1 92 ? 12.461 -9.219 -16.578 1 98.12 92 HIS A C 1
ATOM 735 O O . HIS A 1 92 ? 13.023 -8.438 -15.805 1 98.12 92 HIS A O 1
ATOM 741 N N . THR A 1 93 ? 11.188 -9.547 -16.562 1 98.56 93 THR A N 1
ATOM 742 C CA . THR A 1 93 ? 10.32 -8.906 -15.578 1 98.56 93 THR A CA 1
ATOM 743 C C . THR A 1 93 ? 9.305 -9.906 -15.023 1 98.56 93 THR A C 1
ATOM 745 O O . THR A 1 93 ? 8.773 -10.734 -15.758 1 98.56 93 THR A O 1
ATOM 748 N N . ILE A 1 94 ? 9.078 -9.859 -13.742 1 98.88 94 ILE A N 1
ATOM 749 C CA . ILE A 1 94 ? 7.938 -10.539 -13.133 1 98.88 94 ILE A CA 1
ATOM 750 C C . ILE A 1 94 ? 7 -9.516 -12.5 1 98.88 94 ILE A C 1
ATOM 752 O O . ILE A 1 94 ? 7.453 -8.539 -11.898 1 98.88 94 ILE A O 1
ATOM 756 N N . THR A 1 95 ? 5.691 -9.68 -12.695 1 98.88 95 THR A N 1
ATOM 757 C CA . THR A 1 95 ? 4.688 -8.734 -12.219 1 98.88 95 THR A CA 1
ATOM 758 C C . THR A 1 95 ? 3.65 -9.438 -11.352 1 98.88 95 THR A C 1
ATOM 760 O O . THR A 1 95 ? 3.514 -10.664 -11.414 1 98.88 95 THR A O 1
ATOM 763 N N . VAL A 1 96 ? 3.041 -8.695 -10.555 1 98.81 96 VAL A N 1
ATOM 764 C CA . VAL A 1 96 ? 1.907 -9.156 -9.766 1 98.81 96 VAL A CA 1
ATOM 765 C C . VAL A 1 96 ? 0.938 -8 -9.523 1 98.81 96 VAL A C 1
ATOM 767 O O . VAL A 1 96 ? 1.346 -6.84 -9.492 1 98.81 96 VAL A O 1
ATOM 770 N N . GLY A 1 97 ? -0.31 -8.297 -9.445 1 98.5 97 GLY A N 1
ATOM 771 C CA . GLY A 1 97 ? -1.348 -7.359 -9.039 1 98.5 97 GLY A CA 1
ATOM 772 C C . GLY A 1 97 ? -2.039 -7.754 -7.75 1 98.5 97 GLY A C 1
ATOM 773 O O . GLY A 1 97 ? -2.328 -8.93 -7.527 1 98.5 97 GLY A O 1
ATOM 774 N N . THR A 1 98 ? -2.23 -6.793 -6.91 1 98.25 98 THR A N 1
ATOM 775 C CA . THR A 1 98 ? -2.994 -7.047 -5.691 1 98.25 98 THR A CA 1
ATOM 776 C C . THR A 1 98 ? -3.9 -5.863 -5.367 1 98.25 98 THR A C 1
ATOM 778 O O . THR A 1 98 ? -3.736 -4.777 -5.926 1 98.25 98 THR A O 1
ATOM 781 N N . GLY A 1 99 ? -4.84 -6.109 -4.504 1 98.19 99 GLY A N 1
ATOM 782 C CA . GLY A 1 99 ? -5.789 -5.066 -4.152 1 98.19 99 GLY A CA 1
ATOM 783 C C . GLY A 1 99 ? -5.188 -3.975 -3.289 1 98.19 99 GLY A C 1
ATOM 784 O O . GLY A 1 99 ? -4.258 -4.227 -2.518 1 98.19 99 GLY A O 1
ATOM 785 N N . ASN A 1 100 ? -5.773 -2.764 -3.328 1 98.69 100 ASN A N 1
ATOM 786 C CA . ASN A 1 100 ? -5.391 -1.644 -2.477 1 98.69 100 ASN A CA 1
ATOM 787 C C . ASN A 1 100 ? -5.555 -1.982 -0.997 1 98.69 100 ASN A C 1
ATOM 789 O O . ASN A 1 100 ? -4.859 -1.424 -0.147 1 98.69 100 ASN A O 1
ATOM 793 N N . SER A 1 101 ? -6.398 -2.879 -0.718 1 98.38 101 SER A N 1
ATOM 794 C CA . SER A 1 101 ? -6.719 -3.238 0.659 1 98.38 101 SER A CA 1
ATOM 795 C C . SER A 1 101 ? -5.797 -4.344 1.17 1 98.38 101 SER A C 1
ATOM 797 O O . SER A 1 101 ? -5.77 -4.629 2.369 1 98.38 101 SER A O 1
ATOM 799 N N . GLY A 1 102 ? -5.055 -4.922 0.241 1 97.31 102 GLY A N 1
ATOM 800 C CA . GLY A 1 102 ? -4.16 -6.012 0.602 1 97.31 102 GLY A CA 1
ATOM 801 C C . GLY A 1 102 ? -2.863 -5.531 1.23 1 97.31 102 GLY A C 1
ATOM 802 O O . GLY A 1 102 ? -1.786 -5.719 0.663 1 97.31 102 GLY A O 1
ATOM 803 N N . ILE A 1 103 ? -3.006 -5.031 2.43 1 97.88 103 ILE A N 1
ATOM 804 C CA . ILE A 1 103 ? -1.886 -4.395 3.113 1 97.88 103 ILE A CA 1
ATOM 805 C C . ILE A 1 103 ? -0.772 -5.414 3.344 1 97.88 103 ILE A C 1
ATOM 807 O O . ILE A 1 103 ? 0.404 -5.117 3.119 1 97.88 103 ILE A O 1
ATOM 811 N N . GLY A 1 104 ? -1.14 -6.574 3.77 1 96.12 104 GLY A N 1
ATOM 812 C CA . GLY A 1 104 ? -0.157 -7.633 3.953 1 96.12 104 GLY A CA 1
ATOM 813 C C . GLY A 1 104 ? 0.529 -8.039 2.664 1 96.12 104 GLY A C 1
ATOM 814 O O . GLY A 1 104 ? 1.732 -8.305 2.652 1 96.12 104 GLY A O 1
ATOM 815 N N . GLN A 1 105 ? -0.224 -8.125 1.633 1 97.12 105 GLN A N 1
ATOM 816 C CA . GLN A 1 105 ? 0.323 -8.5 0.333 1 97.12 105 GLN A CA 1
ATOM 817 C C . GLN A 1 105 ? 1.3 -7.445 -0.178 1 97.12 105 GLN A C 1
ATOM 819 O O . GLN A 1 105 ? 2.367 -7.777 -0.695 1 97.12 105 GLN A O 1
ATOM 824 N N . LEU A 1 106 ? 0.891 -6.203 -0.022 1 98.56 106 LEU A N 1
ATOM 825 C CA . LEU A 1 106 ? 1.76 -5.105 -0.437 1 98.56 106 LEU A CA 1
ATOM 826 C C . LEU A 1 106 ? 3.104 -5.176 0.279 1 98.56 106 LEU A C 1
ATOM 828 O O . LEU A 1 106 ? 4.152 -4.977 -0.338 1 98.56 106 LEU A O 1
ATOM 832 N N . LYS A 1 107 ? 3.057 -5.477 1.537 1 98.06 107 LYS A N 1
ATOM 833 C CA . LYS A 1 107 ? 4.273 -5.637 2.33 1 98.06 107 LYS A CA 1
ATOM 834 C C . LYS A 1 107 ? 5.098 -6.824 1.838 1 98.06 107 LYS A C 1
ATOM 836 O O . LYS A 1 107 ? 6.293 -6.691 1.575 1 98.06 107 LYS A O 1
ATOM 841 N N . LEU A 1 108 ? 4.457 -7.891 1.669 1 97.44 108 LEU A N 1
ATOM 842 C CA . LEU A 1 108 ? 5.102 -9.148 1.309 1 97.44 108 LEU A CA 1
ATOM 843 C C . LEU A 1 108 ? 5.82 -9.023 -0.032 1 97.44 108 LEU A C 1
ATOM 845 O O . LEU A 1 108 ? 6.988 -9.406 -0.152 1 97.44 108 LEU A O 1
ATOM 849 N N . TYR A 1 109 ? 5.125 -8.5 -1.021 1 98.75 109 TYR A N 1
ATOM 850 C CA . TYR A 1 109 ? 5.699 -8.406 -2.359 1 98.75 109 TYR A CA 1
ATOM 851 C C . TYR A 1 109 ? 6.871 -7.434 -2.385 1 98.75 109 TYR A C 1
ATOM 853 O O . TYR A 1 109 ? 7.879 -7.68 -3.049 1 98.75 109 TYR A O 1
ATOM 861 N N . GLN A 1 110 ? 6.73 -6.375 -1.657 1 98.75 110 GLN A N 1
ATOM 862 C CA . GLN A 1 110 ? 7.836 -5.426 -1.619 1 98.75 110 GLN A CA 1
ATOM 863 C C . GLN A 1 110 ? 9.047 -6.02 -0.904 1 98.75 110 GLN A C 1
ATOM 865 O O . GLN A 1 110 ? 10.188 -5.793 -1.314 1 98.75 110 GLN A O 1
ATOM 870 N N . GLN A 1 111 ? 8.82 -6.762 0.123 1 98.06 111 GLN A N 1
ATOM 871 C CA . GLN A 1 111 ? 9.914 -7.422 0.825 1 98.06 111 GLN A CA 1
ATOM 872 C C . GLN A 1 111 ? 10.617 -8.43 -0.079 1 98.06 111 GLN A C 1
ATOM 874 O O . GLN A 1 111 ? 11.812 -8.68 0.076 1 98.06 111 GLN A O 1
ATOM 879 N N . ALA A 1 112 ? 9.859 -8.984 -0.975 1 98.06 112 ALA A N 1
ATOM 880 C CA . ALA A 1 112 ? 10.414 -9.961 -1.905 1 98.06 112 ALA A CA 1
ATOM 881 C C . ALA A 1 112 ? 11.18 -9.281 -3.033 1 98.06 112 ALA A C 1
ATOM 883 O O . ALA A 1 112 ? 11.812 -9.953 -3.854 1 98.06 112 ALA A O 1
ATOM 884 N N . GLY A 1 113 ? 11.016 -7.992 -3.156 1 98.06 113 GLY A N 1
ATOM 885 C CA . GLY A 1 113 ? 11.805 -7.266 -4.141 1 98.06 113 GLY A CA 1
ATOM 886 C C . GLY A 1 113 ? 10.961 -6.605 -5.211 1 98.06 113 GLY A C 1
ATOM 887 O O . GLY A 1 113 ? 11.492 -5.922 -6.09 1 98.06 113 GLY A O 1
ATOM 888 N N . PHE A 1 114 ? 9.609 -6.758 -5.125 1 98.88 114 PHE A N 1
ATOM 889 C CA . PHE A 1 114 ? 8.727 -6.086 -6.074 1 98.88 114 PHE A CA 1
ATOM 890 C C . PHE A 1 114 ? 8.617 -4.602 -5.75 1 98.88 114 PHE A C 1
ATOM 892 O O . PHE A 1 114 ? 8.781 -4.195 -4.598 1 98.88 114 PHE A O 1
ATOM 899 N N . ARG A 1 115 ? 8.383 -3.83 -6.77 1 98.62 115 ARG A N 1
ATOM 900 C CA . ARG A 1 115 ? 8.164 -2.395 -6.629 1 98.62 115 ARG A CA 1
ATOM 901 C C . ARG A 1 115 ? 6.785 -1.999 -7.152 1 98.62 115 ARG A C 1
ATOM 903 O O . ARG A 1 115 ? 6.359 -2.473 -8.211 1 98.62 115 ARG A O 1
ATOM 910 N N . MET A 1 116 ? 6.031 -1.155 -6.387 1 98.81 116 MET A N 1
ATOM 911 C CA . MET A 1 116 ? 4.773 -0.62 -6.891 1 98.81 116 MET A CA 1
ATOM 912 C C . MET A 1 116 ? 5.004 0.255 -8.117 1 98.81 116 MET A C 1
ATOM 914 O O . MET A 1 116 ? 5.898 1.103 -8.117 1 98.81 116 MET A O 1
ATOM 918 N N . LYS A 1 117 ? 4.152 0.041 -9.094 1 98.5 117 LYS A N 1
ATOM 919 C CA . LYS A 1 117 ? 4.418 0.763 -10.336 1 98.5 117 LYS A CA 1
ATOM 920 C C . LYS A 1 117 ? 3.217 1.607 -10.75 1 98.5 117 LYS A C 1
ATOM 922 O O . LYS A 1 117 ? 3.375 2.729 -11.234 1 98.5 117 LYS A O 1
ATOM 927 N N . SER A 1 118 ? 2.068 1.066 -10.57 1 98.5 118 SER A N 1
ATOM 928 C CA . SER A 1 118 ? 0.872 1.764 -11.023 1 98.5 118 SER A CA 1
ATOM 929 C C . SER A 1 118 ? -0.361 1.316 -10.25 1 98.5 118 SER A C 1
ATOM 931 O O . SER A 1 118 ? -0.309 0.335 -9.508 1 98.5 118 SER A O 1
ATOM 933 N N . ILE A 1 119 ? -1.382 2.096 -10.414 1 98.75 119 ILE A N 1
ATOM 934 C CA . ILE A 1 119 ? -2.67 1.795 -9.805 1 98.75 119 ILE A CA 1
ATOM 935 C C . ILE A 1 119 ? -3.752 1.727 -10.875 1 98.75 119 ILE A C 1
ATOM 937 O O . ILE A 1 119 ? -3.973 2.695 -11.609 1 98.75 119 ILE A O 1
ATOM 941 N N . ASP A 1 120 ? -4.32 0.611 -11.016 1 98.44 120 ASP A N 1
ATOM 942 C CA . ASP A 1 120 ? -5.508 0.471 -11.859 1 98.44 120 ASP A CA 1
ATOM 943 C C . ASP A 1 120 ? -6.773 0.821 -11.086 1 98.44 120 ASP A C 1
ATOM 945 O O . ASP A 1 120 ? -7.312 -0.014 -10.352 1 98.44 120 ASP A O 1
ATOM 949 N N . ILE A 1 121 ? -7.32 1.951 -11.383 1 98.44 121 ILE A N 1
ATOM 950 C CA . ILE A 1 121 ? -8.422 2.508 -10.609 1 98.44 121 ILE A CA 1
ATOM 951 C C . ILE A 1 121 ? -9.703 1.729 -10.906 1 98.44 121 ILE A C 1
ATOM 953 O O . ILE A 1 121 ? -9.984 1.402 -12.062 1 98.44 121 ILE A O 1
ATOM 957 N N . ASP A 1 122 ? -10.445 1.396 -9.953 1 98.31 122 ASP A N 1
ATOM 958 C CA . ASP A 1 122 ? -11.773 0.788 -9.977 1 98.31 122 ASP A CA 1
ATOM 959 C C . ASP A 1 122 ? -11.719 -0.623 -10.562 1 98.31 122 ASP A C 1
ATOM 961 O O . ASP A 1 122 ? -12.727 -1.134 -11.055 1 98.31 122 ASP A O 1
ATOM 965 N N . TYR A 1 123 ? -10.531 -1.235 -10.57 1 97.69 123 TYR A N 1
ATOM 966 C CA . TYR A 1 123 ? -10.383 -2.566 -11.148 1 97.69 123 TYR A CA 1
ATOM 967 C C . TYR A 1 123 ? -11.375 -3.545 -10.523 1 97.69 123 TYR A C 1
ATOM 969 O O . TYR A 1 123 ? -12.141 -4.195 -11.234 1 97.69 123 TYR A O 1
ATOM 977 N N . PHE A 1 124 ? -11.461 -3.648 -9.258 1 96.75 124 PHE A N 1
ATOM 978 C CA . PHE A 1 124 ? -12.227 -4.691 -8.578 1 96.75 124 PHE A CA 1
ATOM 979 C C . PHE A 1 124 ? -13.695 -4.32 -8.508 1 96.75 124 PHE A C 1
ATOM 981 O O . PHE A 1 124 ? -14.555 -5.191 -8.352 1 96.75 124 PHE A O 1
ATOM 988 N N . VAL A 1 125 ? -14 -3.053 -8.57 1 96 125 VAL A N 1
ATOM 989 C CA . VAL A 1 125 ? -15.391 -2.619 -8.609 1 96 125 VAL A CA 1
ATOM 990 C C . VAL A 1 125 ? -15.992 -2.93 -9.977 1 96 125 VAL A C 1
ATOM 992 O O . VAL A 1 125 ? -17.172 -3.271 -10.086 1 96 125 VAL A O 1
ATOM 995 N N . LYS A 1 126 ? -15.172 -2.887 -11.023 1 95.38 126 LYS A N 1
ATOM 996 C CA . LYS A 1 126 ? -15.633 -3.094 -12.391 1 95.38 126 LYS A CA 1
ATOM 997 C C . LYS A 1 126 ? -15.742 -4.578 -12.719 1 95.38 126 LYS A C 1
ATOM 999 O O . LYS A 1 126 ? -16.672 -5.008 -13.398 1 95.38 126 LYS A O 1
ATOM 1004 N N . TYR A 1 127 ? -14.805 -5.398 -12.18 1 92.44 127 TYR A N 1
ATOM 1005 C CA . TYR A 1 127 ? -14.672 -6.75 -12.703 1 92.44 127 TYR A CA 1
ATOM 1006 C C . TYR A 1 127 ? -15.148 -7.785 -11.688 1 92.44 127 TYR A C 1
ATOM 1008 O O . TYR A 1 127 ? -15.188 -8.984 -11.984 1 92.44 127 TYR A O 1
ATOM 1016 N N . TYR A 1 128 ? -15.516 -7.316 -10.516 1 92 128 TYR A N 1
ATOM 1017 C CA . TYR A 1 128 ? -16.062 -8.203 -9.5 1 92 128 TYR A CA 1
ATOM 1018 C C . TYR A 1 128 ? -17.469 -7.742 -9.078 1 92 128 TYR A C 1
ATOM 1020 O O . TYR A 1 128 ? -17.672 -6.559 -8.812 1 92 128 TYR A O 1
ATOM 1028 N N . GLU A 1 129 ? -18.344 -8.625 -9.008 1 90.62 129 GLU A N 1
ATOM 1029 C CA . GLU A 1 129 ? -19.766 -8.312 -8.812 1 90.62 129 GLU A CA 1
ATOM 1030 C C . GLU A 1 129 ? -20.016 -7.82 -7.391 1 90.62 129 GLU A C 1
ATOM 1032 O O . GLU A 1 129 ? -20.781 -6.871 -7.188 1 90.62 129 GLU A O 1
ATOM 1037 N N . GLU A 1 130 ? -19.406 -8.492 -6.426 1 93.75 130 GLU A N 1
ATOM 1038 C CA . GLU A 1 130 ? -19.625 -8.141 -5.023 1 93.75 130 GLU A CA 1
ATOM 1039 C C . GLU A 1 130 ? -18.422 -7.387 -4.457 1 93.75 130 GLU A C 1
ATOM 1041 O O . GLU A 1 130 ? -17.281 -7.711 -4.773 1 93.75 130 GLU A O 1
ATOM 1046 N N . PRO A 1 131 ? -18.781 -6.398 -3.582 1 95.38 131 PRO A N 1
ATOM 1047 C CA . PRO A 1 131 ? -17.656 -5.695 -2.947 1 95.38 131 PRO A CA 1
ATOM 1048 C C . PRO A 1 131 ? -16.797 -6.621 -2.096 1 95.38 131 PRO A C 1
ATOM 1050 O O . PRO A 1 131 ? -17.312 -7.543 -1.458 1 95.38 131 PRO A O 1
ATOM 1053 N N . ILE A 1 132 ? -15.539 -6.395 -2.191 1 94.94 132 ILE A N 1
ATOM 1054 C CA . ILE A 1 132 ? -14.562 -7.125 -1.396 1 94.94 132 ILE A CA 1
ATOM 1055 C C . ILE A 1 132 ? -14.008 -6.219 -0.299 1 94.94 132 ILE A C 1
ATOM 1057 O O . ILE A 1 132 ? -13.672 -5.062 -0.554 1 94.94 132 ILE A O 1
ATOM 1061 N N . PHE A 1 133 ? -13.984 -6.746 0.99 1 96.69 133 PHE A N 1
ATOM 1062 C CA . PHE A 1 133 ? -13.445 -5.965 2.094 1 96.69 133 PHE A CA 1
ATOM 1063 C C . PHE A 1 133 ? -12.297 -6.711 2.771 1 96.69 133 PHE A C 1
ATOM 1065 O O . PHE A 1 133 ? -12.359 -7.93 2.951 1 96.69 133 PHE A O 1
ATOM 1072 N N . GLU A 1 134 ? -11.289 -6 3.012 1 95.06 134 GLU A N 1
ATOM 1073 C CA . GLU A 1 134 ? -10.117 -6.465 3.746 1 95.06 134 GLU A CA 1
ATOM 1074 C C . GLU A 1 134 ? -9.508 -5.34 4.574 1 95.06 134 GLU A C 1
ATOM 1076 O O . GLU A 1 134 ? -9.328 -4.223 4.086 1 95.06 134 GLU A O 1
ATOM 1081 N N . ASN A 1 135 ? -9.156 -5.617 5.871 1 95.5 135 ASN A N 1
ATOM 1082 C CA . ASN A 1 135 ? -8.547 -4.621 6.742 1 95.5 135 ASN A CA 1
ATOM 1083 C C . ASN A 1 135 ? -9.453 -3.408 6.934 1 95.5 135 ASN A C 1
ATOM 1085 O O . ASN A 1 135 ? -8.977 -2.279 7.043 1 95.5 135 ASN A O 1
ATOM 1089 N N . ASP A 1 136 ? -10.773 -3.662 6.875 1 96.5 136 ASP A N 1
ATOM 1090 C CA . ASP A 1 136 ? -11.773 -2.609 7.035 1 96.5 136 ASP A CA 1
ATOM 1091 C C . ASP A 1 136 ? -11.664 -1.578 5.914 1 96.5 136 ASP A C 1
ATOM 1093 O O . ASP A 1 136 ? -11.953 -0.398 6.117 1 96.5 136 ASP A O 1
ATOM 1097 N N . ILE A 1 137 ? -11.133 -2.006 4.758 1 98.12 137 ILE A N 1
ATOM 1098 C CA . ILE A 1 137 ? -10.992 -1.211 3.543 1 98.12 137 ILE A CA 1
ATOM 1099 C C . ILE A 1 137 ? -11.68 -1.926 2.381 1 98.12 137 ILE A C 1
ATOM 1101 O O . ILE A 1 137 ? -11.523 -3.137 2.209 1 98.12 137 ILE A O 1
ATOM 1105 N N . GLN A 1 138 ? -12.523 -1.216 1.688 1 98.19 138 GLN A N 1
ATOM 1106 C CA . GLN A 1 138 ? -13.047 -1.814 0.463 1 98.19 138 GLN A CA 1
ATOM 1107 C C . GLN A 1 138 ? -11.953 -1.94 -0.594 1 98.19 138 GLN A C 1
ATOM 1109 O O . GLN A 1 138 ? -11.195 -0.996 -0.829 1 98.19 138 GLN A O 1
ATOM 1114 N N . CYS A 1 139 ? -11.797 -3.098 -1.16 1 98.25 139 CYS A N 1
ATOM 1115 C CA . CYS A 1 139 ? -10.898 -3.332 -2.285 1 98.25 139 CYS A CA 1
ATOM 1116 C C . CYS A 1 139 ? -11.484 -2.775 -3.576 1 98.25 139 CYS A C 1
ATOM 1118 O O . CYS A 1 139 ? -12.398 -3.365 -4.156 1 98.25 139 CYS A O 1
ATOM 1120 N N . LYS A 1 140 ? -11 -1.681 -4.078 1 98.5 140 LYS A N 1
ATOM 1121 C CA . LYS A 1 140 ? -11.555 -1.013 -5.254 1 98.5 140 LYS A CA 1
ATOM 1122 C C . LYS A 1 140 ? -10.555 -1.026 -6.41 1 98.5 140 LYS A C 1
ATOM 1124 O O . LYS A 1 140 ? -10.945 -1.208 -7.566 1 98.5 140 LYS A O 1
ATOM 1129 N N . ASP A 1 141 ? -9.25 -0.86 -6.109 1 98.81 141 ASP A N 1
ATOM 1130 C CA . ASP A 1 141 ? -8.203 -0.618 -7.098 1 98.81 141 ASP A CA 1
ATOM 1131 C C . ASP A 1 141 ? -7.152 -1.726 -7.07 1 98.81 141 ASP A C 1
ATOM 1133 O O . ASP A 1 141 ? -6.949 -2.367 -6.035 1 98.81 141 ASP A O 1
ATOM 1137 N N . MET A 1 142 ? -6.523 -1.947 -8.141 1 98.56 142 MET A N 1
ATOM 1138 C CA . MET A 1 142 ? -5.414 -2.891 -8.219 1 98.56 142 MET A CA 1
ATOM 1139 C C . MET A 1 142 ? -4.078 -2.156 -8.25 1 98.56 142 MET A C 1
ATOM 1141 O O . MET A 1 142 ? -3.867 -1.28 -9.094 1 98.56 142 MET A O 1
ATOM 1145 N N . VAL A 1 143 ? -3.266 -2.469 -7.309 1 98.88 143 VAL A N 1
ATOM 1146 C CA . VAL A 1 143 ? -1.885 -1.999 -7.34 1 98.88 143 VAL A CA 1
ATOM 1147 C C . VAL A 1 143 ? -1.025 -2.971 -8.141 1 98.88 143 VAL A C 1
ATOM 1149 O O . VAL A 1 143 ? -0.958 -4.16 -7.824 1 98.88 143 VAL A O 1
ATOM 1152 N N . ARG A 1 144 ? -0.36 -2.486 -9.156 1 98.75 144 ARG A N 1
ATOM 1153 C CA . ARG A 1 144 ? 0.535 -3.307 -9.969 1 98.75 144 ARG A CA 1
ATOM 1154 C C . ARG A 1 144 ? 1.973 -3.205 -9.469 1 98.75 144 ARG A C 1
ATOM 1156 O O . ARG A 1 144 ? 2.502 -2.104 -9.305 1 98.75 144 ARG A O 1
ATOM 1163 N N . LEU A 1 145 ? 2.543 -4.332 -9.188 1 98.88 145 LEU A N 1
ATOM 1164 C CA . LEU A 1 145 ? 3.939 -4.391 -8.773 1 98.88 145 LEU A CA 1
ATOM 1165 C C . LEU A 1 145 ? 4.781 -5.168 -9.773 1 98.88 145 LEU A C 1
ATOM 1167 O O . LEU A 1 145 ? 4.277 -6.074 -10.445 1 98.88 145 LEU A O 1
ATOM 1171 N N . GLU A 1 146 ? 6.023 -4.836 -9.836 1 98.69 146 GLU A N 1
ATOM 1172 C CA . GLU A 1 146 ? 6.918 -5.559 -10.734 1 98.69 146 GLU A CA 1
ATOM 1173 C C . GLU A 1 146 ? 8.32 -5.664 -10.148 1 98.69 146 GLU A C 1
ATOM 1175 O O . GLU A 1 146 ? 8.664 -4.945 -9.211 1 98.69 146 GLU A O 1
ATOM 1180 N N . MET A 1 147 ? 9.047 -6.539 -10.664 1 98.62 147 MET A N 1
ATOM 1181 C CA . MET A 1 147 ? 10.445 -6.762 -10.336 1 98.62 147 MET A CA 1
ATOM 1182 C C . MET A 1 147 ? 11.266 -7.027 -11.594 1 98.62 147 MET A C 1
ATOM 1184 O O . MET A 1 147 ? 10.883 -7.848 -12.43 1 98.62 147 MET A O 1
ATOM 1188 N N . GLU A 1 148 ? 12.289 -6.277 -11.789 1 98.06 148 GLU A N 1
ATOM 1189 C CA . GLU A 1 148 ? 13.242 -6.59 -12.844 1 98.06 148 GLU A CA 1
ATOM 1190 C C . GLU A 1 148 ? 14.141 -7.762 -12.445 1 98.06 148 GLU A C 1
ATOM 1192 O O . GLU A 1 148 ? 14.672 -7.801 -11.336 1 98.06 148 GLU A O 1
ATOM 1197 N N . LEU A 1 149 ? 14.32 -8.633 -13.344 1 97.75 149 LEU A N 1
ATOM 1198 C CA . LEU A 1 149 ? 15.047 -9.867 -13.047 1 97.75 149 LEU A CA 1
ATOM 1199 C C . LEU A 1 149 ? 16.453 -9.82 -13.625 1 97.75 149 LEU A C 1
ATOM 1201 O O . LEU A 1 149 ? 16.703 -9.141 -14.625 1 97.75 149 LEU A O 1
ATOM 1205 N N . MET B 1 1 ? -6.848 17.062 23.016 1 94.94 1 MET B N 1
ATOM 1206 C CA . MET B 1 1 ? -7.457 18.156 22.266 1 94.94 1 MET B CA 1
ATOM 1207 C C . MET B 1 1 ? -6.551 18.594 21.125 1 94.94 1 MET B C 1
ATOM 1209 O O . MET B 1 1 ? -5.328 18.453 21.203 1 94.94 1 MET B O 1
ATOM 1213 N N . ILE B 1 2 ? -7.188 19.047 19.984 1 98.12 2 ILE B N 1
ATOM 1214 C CA . ILE B 1 2 ? -6.418 19.531 18.844 1 98.12 2 ILE B CA 1
ATOM 1215 C C . ILE B 1 2 ? -6.523 21.047 18.766 1 98.12 2 ILE B C 1
ATOM 1217 O O . ILE B 1 2 ? -7.613 21.609 18.891 1 98.12 2 ILE B O 1
ATOM 1221 N N . ALA B 1 3 ? -5.34 21.734 18.609 1 97.12 3 ALA B N 1
ATOM 1222 C CA . ALA B 1 3 ? -5.309 23.188 18.562 1 97.12 3 ALA B CA 1
ATOM 1223 C C . ALA B 1 3 ? -4.426 23.688 17.422 1 97.12 3 ALA B C 1
ATOM 1225 O O . ALA B 1 3 ? -3.455 23.031 17.062 1 97.12 3 ALA B O 1
ATOM 1226 N N . LEU B 1 4 ? -4.797 24.844 16.938 1 97.19 4 LEU B N 1
ATOM 1227 C CA . LEU B 1 4 ? -3.943 25.516 15.953 1 97.19 4 LEU B CA 1
ATOM 1228 C C . LEU B 1 4 ? -2.668 26.031 16.609 1 97.19 4 LEU B C 1
ATOM 1230 O O . LEU B 1 4 ? -2.713 26.594 17.703 1 97.19 4 LEU B O 1
ATOM 1234 N N . CYS B 1 5 ? -1.543 25.781 15.961 1 96.38 5 CYS B N 1
ATOM 1235 C CA . CYS B 1 5 ? -0.246 26.234 16.453 1 96.38 5 CYS B CA 1
ATOM 1236 C C . CYS B 1 5 ? 0.224 27.469 15.688 1 96.38 5 CYS B C 1
ATOM 1238 O O . CYS B 1 5 ? 0.562 27.375 14.508 1 96.38 5 CYS B O 1
ATOM 1240 N N . GLU B 1 6 ? 0.428 28.547 16.344 1 90.62 6 GLU B N 1
ATOM 1241 C CA . GLU B 1 6 ? 0.768 29.812 15.68 1 90.62 6 GLU B CA 1
ATOM 1242 C C . GLU B 1 6 ? 2.275 30.047 15.695 1 90.62 6 GLU B C 1
ATOM 1244 O O . GLU B 1 6 ? 2.799 30.781 14.859 1 90.62 6 GLU B O 1
ATOM 1249 N N . GLN B 1 7 ? 2.904 29.5 16.688 1 94.19 7 GLN B N 1
ATOM 1250 C CA . GLN B 1 7 ? 4.352 29.641 16.797 1 94.19 7 GLN B CA 1
ATOM 1251 C C . GLN B 1 7 ? 5.016 28.297 17.078 1 94.19 7 GLN B C 1
ATOM 1253 O O . GLN B 1 7 ? 4.754 27.672 18.109 1 94.19 7 GLN B O 1
ATOM 1258 N N . LEU B 1 8 ? 5.879 28 16.203 1 96.44 8 LEU B N 1
ATOM 1259 C CA . LEU B 1 8 ? 6.562 26.719 16.344 1 96.44 8 LEU B CA 1
ATOM 1260 C C . LEU B 1 8 ? 7.684 26.828 17.375 1 96.44 8 LEU B C 1
ATOM 1262 O O . LEU B 1 8 ? 8.344 27.859 17.484 1 96.44 8 LEU B O 1
ATOM 1266 N N . ASN B 1 9 ? 7.879 25.797 18.141 1 96.25 9 ASN B N 1
ATOM 1267 C CA . ASN B 1 9 ? 8.992 25.688 19.078 1 96.25 9 ASN B CA 1
ATOM 1268 C C . ASN B 1 9 ? 9.797 24.406 18.844 1 96.25 9 ASN B C 1
ATOM 1270 O O . ASN B 1 9 ? 9.578 23.703 17.859 1 96.25 9 ASN B O 1
ATOM 1274 N N . ASP B 1 10 ? 10.727 24.094 19.719 1 96.69 10 ASP B N 1
ATOM 1275 C CA . ASP B 1 10 ? 11.625 22.969 19.531 1 96.69 10 ASP B CA 1
ATOM 1276 C C . ASP B 1 10 ? 10.852 21.641 19.547 1 96.69 10 ASP B C 1
ATOM 1278 O O . ASP B 1 10 ? 11.156 20.734 18.766 1 96.69 10 ASP B O 1
ATOM 1282 N N . ARG B 1 11 ? 9.898 21.594 20.391 1 97.44 11 ARG B N 1
ATOM 1283 C CA . ARG B 1 11 ? 9.086 20.391 20.5 1 97.44 11 ARG B CA 1
ATOM 1284 C C . ARG B 1 11 ? 8.352 20.109 19.188 1 97.44 11 ARG B C 1
ATOM 1286 O O . ARG B 1 11 ? 8.266 18.953 18.766 1 97.44 11 ARG B O 1
ATOM 1293 N N . HIS B 1 12 ? 7.848 21.125 18.578 1 97.94 12 HIS B N 1
ATOM 1294 C CA . HIS B 1 12 ? 7.141 20.984 17.312 1 97.94 12 HIS B CA 1
ATOM 1295 C C . HIS B 1 12 ? 8.078 20.5 16.203 1 97.94 12 HIS B C 1
ATOM 1297 O O . HIS B 1 12 ? 7.738 19.594 15.453 1 97.94 12 HIS B O 1
ATOM 1303 N N . TYR B 1 13 ? 9.25 21.047 16.203 1 97.5 13 TYR B N 1
ATOM 1304 C CA . TYR B 1 13 ? 10.219 20.656 15.18 1 97.5 13 TYR B CA 1
ATOM 1305 C C . TYR B 1 13 ? 10.68 19.219 15.398 1 97.5 13 TYR B C 1
ATOM 1307 O O . TYR B 1 13 ? 10.938 18.484 14.438 1 97.5 13 TYR B O 1
ATOM 1315 N N . GLU B 1 14 ? 10.711 18.828 16.703 1 97.69 14 GLU B N 1
ATOM 1316 C CA . GLU B 1 14 ? 11.023 17.438 17.016 1 97.69 14 GLU B CA 1
ATOM 1317 C C . GLU B 1 14 ? 9.969 16.5 16.438 1 97.69 14 GLU B C 1
ATOM 1319 O O . GLU B 1 14 ? 10.305 15.469 15.844 1 97.69 14 GLU B O 1
ATOM 1324 N N . LEU B 1 15 ? 8.742 16.859 16.547 1 98.19 15 LEU B N 1
ATOM 1325 C CA . LEU B 1 15 ? 7.645 16.031 16.031 1 98.19 15 LEU B CA 1
ATOM 1326 C C . LEU B 1 15 ? 7.648 16.031 14.508 1 98.19 15 LEU B C 1
ATOM 1328 O O . LEU B 1 15 ? 7.551 14.961 13.891 1 98.19 15 LEU B O 1
ATOM 1332 N N . LEU B 1 16 ? 7.805 17.219 13.914 1 98.19 16 LEU B N 1
ATOM 1333 C CA . LEU B 1 16 ? 7.797 17.328 12.461 1 98.19 16 LEU B CA 1
ATOM 1334 C C . LEU B 1 16 ? 8.914 16.484 11.844 1 98.19 16 LEU B C 1
ATOM 1336 O O . LEU B 1 16 ? 8.719 15.875 10.789 1 98.19 16 LEU B O 1
ATOM 1340 N N . ALA B 1 17 ? 10.016 16.359 12.594 1 96.5 17 ALA B N 1
ATOM 1341 C CA . ALA B 1 17 ? 11.195 15.656 12.094 1 96.5 17 ALA B CA 1
ATOM 1342 C C . ALA B 1 17 ? 10.953 14.148 12.055 1 96.5 17 ALA B C 1
ATOM 1344 O O . ALA B 1 17 ? 11.602 13.43 11.297 1 96.5 17 ALA B O 1
ATOM 1345 N N . LEU B 1 18 ? 9.984 13.664 12.836 1 95.94 18 LEU B N 1
ATOM 1346 C CA . LEU B 1 18 ? 9.648 12.25 12.852 1 95.94 18 LEU B CA 1
ATOM 1347 C C . LEU B 1 18 ? 9.07 11.812 11.508 1 95.94 18 LEU B C 1
ATOM 1349 O O . LEU B 1 18 ? 9.258 10.664 11.086 1 95.94 18 LEU B O 1
ATOM 1353 N N . ALA B 1 19 ? 8.375 12.711 10.82 1 95.62 19 ALA B N 1
ATOM 1354 C CA . ALA B 1 19 ? 7.695 12.375 9.57 1 95.62 19 ALA B CA 1
ATOM 1355 C C . ALA B 1 19 ? 8.516 12.82 8.359 1 95.62 19 ALA B C 1
ATOM 1357 O O . ALA B 1 19 ? 8.352 12.289 7.258 1 95.62 19 ALA B O 1
ATOM 1358 N N . ASP B 1 20 ? 9.328 13.844 8.539 1 94.81 20 ASP B N 1
ATOM 1359 C CA . ASP B 1 20 ? 10.148 14.406 7.465 1 94.81 20 ASP B CA 1
ATOM 1360 C C . ASP B 1 20 ? 11.469 14.938 8.008 1 94.81 20 ASP B C 1
ATOM 1362 O O . ASP B 1 20 ? 11.5 15.945 8.719 1 94.81 20 ASP B O 1
ATOM 1366 N N . GLU B 1 21 ? 12.531 14.359 7.535 1 91.94 21 GLU B N 1
ATOM 1367 C CA . GLU B 1 21 ? 13.836 14.719 8.086 1 91.94 21 GLU B CA 1
ATOM 1368 C C . GLU B 1 21 ? 14.461 15.875 7.312 1 91.94 21 GLU B C 1
ATOM 1370 O O . GLU B 1 21 ? 15.531 16.375 7.684 1 91.94 21 GLU B O 1
ATOM 1375 N N . ASN B 1 22 ? 13.789 16.219 6.25 1 91.81 22 ASN B N 1
ATOM 1376 C CA . ASN B 1 22 ? 14.258 17.375 5.492 1 91.81 22 ASN B CA 1
ATOM 1377 C C . ASN B 1 22 ? 13.859 18.688 6.168 1 91.81 22 ASN B C 1
ATOM 1379 O O . ASN B 1 22 ? 12.766 19.203 5.941 1 91.81 22 ASN B O 1
ATOM 1383 N N . GLN B 1 23 ? 14.812 19.281 6.891 1 92.06 23 GLN B N 1
ATOM 1384 C CA . GLN B 1 23 ? 14.516 20.453 7.703 1 92.06 23 GLN B CA 1
ATOM 1385 C C . GLN B 1 23 ? 14.125 21.641 6.832 1 92.06 23 GLN B C 1
ATOM 1387 O O . GLN B 1 23 ? 13.273 22.453 7.219 1 92.06 23 GLN B O 1
ATOM 1392 N N . HIS B 1 24 ? 14.82 21.734 5.77 1 94.06 24 HIS B N 1
ATOM 1393 C CA . HIS B 1 24 ? 14.484 22.828 4.859 1 94.06 24 HIS B CA 1
ATOM 1394 C C . HIS B 1 24 ? 13.039 22.719 4.375 1 94.06 24 HIS B C 1
ATOM 1396 O O . HIS B 1 24 ? 12.297 23.703 4.41 1 94.06 24 HIS B O 1
ATOM 1402 N N . ALA B 1 25 ? 12.609 21.547 3.99 1 94.06 25 ALA B N 1
ATOM 1403 C CA . ALA B 1 25 ? 11.234 21.312 3.547 1 94.06 25 ALA B CA 1
ATOM 1404 C C . ALA B 1 25 ? 10.25 21.547 4.688 1 94.06 25 ALA B C 1
ATOM 1406 O O . ALA B 1 25 ? 9.219 22.188 4.504 1 94.06 25 ALA B O 1
ATOM 1407 N N . VAL B 1 26 ? 10.586 21.078 5.82 1 96.19 26 VAL B N 1
ATOM 1408 C CA . VAL B 1 26 ? 9.734 21.203 6.996 1 96.19 26 VAL B CA 1
ATOM 1409 C C . VAL B 1 26 ? 9.508 22.672 7.316 1 96.19 26 VAL B C 1
ATOM 1411 O O . VAL B 1 26 ? 8.367 23.109 7.527 1 96.19 26 VAL B O 1
ATOM 1414 N N . ASN B 1 27 ? 10.602 23.391 7.301 1 95.75 27 ASN B N 1
ATOM 1415 C CA . ASN B 1 27 ? 10.492 24.812 7.582 1 95.75 27 ASN B CA 1
ATOM 1416 C C . ASN B 1 27 ? 9.602 25.531 6.562 1 95.75 27 ASN B C 1
ATOM 1418 O O . ASN B 1 27 ? 8.789 26.375 6.93 1 95.75 27 ASN B O 1
ATOM 1422 N N . ASP B 1 28 ? 9.781 25.156 5.414 1 96.5 28 ASP B N 1
ATOM 1423 C CA . ASP B 1 28 ? 9.039 25.766 4.324 1 96.5 28 ASP B CA 1
ATOM 1424 C C . ASP B 1 28 ? 7.535 25.547 4.488 1 96.5 28 ASP B C 1
ATOM 1426 O O . ASP B 1 28 ? 6.77 26.5 4.625 1 96.5 28 ASP B O 1
ATOM 1430 N N . TYR B 1 29 ? 7.137 24.234 4.57 1 96.38 29 TYR B N 1
ATOM 1431 C CA . TYR B 1 29 ? 5.699 24 4.582 1 96.38 29 TYR B CA 1
ATOM 1432 C C . TYR B 1 29 ? 5.102 24.328 5.945 1 96.38 29 TYR B C 1
ATOM 1434 O O . TYR B 1 29 ? 3.914 24.641 6.051 1 96.38 29 TYR B O 1
ATOM 1442 N N . ALA B 1 30 ? 5.879 24.25 6.988 1 96.06 30 ALA B N 1
ATOM 1443 C CA . ALA B 1 30 ? 5.348 24.562 8.312 1 96.06 30 ALA B CA 1
ATOM 1444 C C . ALA B 1 30 ? 5.082 26.062 8.461 1 96.06 30 ALA B C 1
ATOM 1446 O O . ALA B 1 30 ? 4.18 26.469 9.188 1 96.06 30 ALA B O 1
ATOM 1447 N N . THR B 1 31 ? 5.867 26.828 7.766 1 93.69 31 THR B N 1
ATOM 1448 C CA . THR B 1 31 ? 5.711 28.266 7.832 1 93.69 31 THR B CA 1
ATOM 1449 C C . THR B 1 31 ? 4.582 28.734 6.914 1 93.69 31 THR B C 1
ATOM 1451 O O . THR B 1 31 ? 3.85 29.672 7.246 1 93.69 31 THR B O 1
ATOM 1454 N N . ARG B 1 32 ? 4.359 28.078 5.852 1 95.06 32 ARG B N 1
ATOM 1455 C CA . ARG B 1 32 ? 3.373 28.469 4.852 1 95.06 32 ARG B CA 1
ATOM 1456 C C . ARG B 1 32 ? 1.998 27.906 5.184 1 95.06 32 ARG B C 1
ATOM 1458 O O . ARG B 1 32 ? 0.974 28.469 4.793 1 95.06 32 ARG B O 1
ATOM 1465 N N . GLY B 1 33 ? 2.041 26.781 5.863 1 96.69 33 GLY B N 1
ATOM 1466 C CA . GLY B 1 33 ? 0.799 26.062 6.062 1 96.69 33 GLY B CA 1
ATOM 1467 C C . GLY B 1 33 ? 0.193 26.266 7.434 1 96.69 33 GLY B C 1
ATOM 1468 O O . GLY B 1 33 ? 0.607 27.172 8.172 1 96.69 33 GLY B O 1
ATOM 1469 N N . GLN B 1 34 ? -0.899 25.578 7.73 1 97.5 34 GLN B N 1
ATOM 1470 C CA . GLN B 1 34 ? -1.52 25.531 9.055 1 97.5 34 GLN B CA 1
ATOM 1471 C C . GLN B 1 34 ? -1.029 24.328 9.852 1 97.5 34 GLN B C 1
ATOM 1473 O O . GLN B 1 34 ? -1.054 23.203 9.359 1 97.5 34 GLN B O 1
ATOM 1478 N N . VAL B 1 35 ? -0.568 24.672 11.047 1 98.62 35 VAL B N 1
ATOM 1479 C CA . VAL B 1 35 ? -0.033 23.625 11.922 1 98.62 35 VAL B CA 1
ATOM 1480 C C . VAL B 1 35 ? -1.005 23.359 13.062 1 98.62 35 VAL B C 1
ATOM 1482 O O . VAL B 1 35 ? -1.427 24.297 13.758 1 98.62 35 VAL B O 1
ATOM 1485 N N . TYR B 1 36 ? -1.358 22.109 13.242 1 98.81 36 TYR B N 1
ATOM 1486 C CA . TYR B 1 36 ? -2.219 21.688 14.344 1 98.81 36 TYR B CA 1
ATOM 1487 C C . TYR B 1 36 ? -1.487 20.734 15.273 1 98.81 36 TYR B C 1
ATOM 1489 O O . TYR B 1 36 ? -0.728 19.875 14.82 1 98.81 36 TYR B O 1
ATOM 1497 N N . VAL B 1 37 ? -1.758 20.859 16.578 1 98.69 37 VAL B N 1
ATOM 1498 C CA . VAL B 1 37 ? -1.099 20.016 17.562 1 98.69 37 VAL B CA 1
ATOM 1499 C C . VAL B 1 37 ? -2.146 19.297 18.406 1 98.69 37 VAL B C 1
ATOM 1501 O O . VAL B 1 37 ? -3.201 19.859 18.703 1 98.69 37 VAL B O 1
ATOM 1504 N N . TYR B 1 38 ? -1.859 18.031 18.625 1 98.69 38 TYR B N 1
ATOM 1505 C CA . TYR B 1 38 ? -2.621 17.266 19.609 1 98.69 38 TYR B CA 1
ATOM 1506 C C . TYR B 1 38 ? -1.981 17.375 20.984 1 98.69 38 TYR B C 1
ATOM 1508 O O . TYR B 1 38 ? -0.815 17.016 21.172 1 98.69 38 TYR B O 1
ATOM 1516 N N . GLN B 1 39 ? -2.795 17.828 21.938 1 98 39 GLN B N 1
ATOM 1517 C CA . GLN B 1 39 ? -2.283 18.078 23.281 1 98 39 GLN B CA 1
ATOM 1518 C C . GLN B 1 39 ? -2.938 17.156 24.297 1 98 39 GLN B C 1
ATOM 1520 O O . GLN B 1 39 ? -4.152 16.953 24.266 1 98 39 GLN B O 1
ATOM 1525 N N . GLN B 1 40 ? -2.031 16.547 25.031 1 96.25 40 GLN B N 1
ATOM 1526 C CA . GLN B 1 40 ? -2.451 15.719 26.156 1 96.25 40 GLN B CA 1
ATOM 1527 C C . GLN B 1 40 ? -1.6 16 27.391 1 96.25 40 GLN B C 1
ATOM 1529 O O . GLN B 1 40 ? -0.37 16.016 27.312 1 96.25 40 GLN B O 1
ATOM 1534 N N . ASP B 1 41 ? -2.242 16.172 28.641 1 94 41 ASP B N 1
ATOM 1535 C CA . ASP B 1 41 ? -1.564 16.469 29.906 1 94 41 ASP B CA 1
ATOM 1536 C C . ASP B 1 41 ? -0.539 17.578 29.734 1 94 41 ASP B C 1
ATOM 1538 O O . ASP B 1 41 ? 0.619 17.438 30.125 1 94 41 ASP B O 1
ATOM 1542 N N . HIS B 1 42 ? -0.855 18.609 28.953 1 91.5 42 HIS B N 1
ATOM 1543 C CA . HIS B 1 42 ? -0.086 19.828 28.734 1 91.5 42 HIS B CA 1
ATOM 1544 C C . HIS B 1 42 ? 1.157 19.562 27.891 1 91.5 42 HIS B C 1
ATOM 1546 O O . HIS B 1 42 ? 2.137 20.297 27.969 1 91.5 42 HIS B O 1
ATOM 1552 N N . GLN B 1 43 ? 1.09 18.469 27.219 1 95.69 43 GLN B N 1
ATOM 1553 C CA . GLN B 1 43 ? 2.186 18.141 26.312 1 95.69 43 GLN B CA 1
ATOM 1554 C C . GLN B 1 43 ? 1.691 18.016 24.875 1 95.69 43 GLN B C 1
ATOM 1556 O O . GLN B 1 43 ? 0.634 17.422 24.625 1 95.69 43 GLN B O 1
ATOM 1561 N N . ASP B 1 44 ? 2.453 18.609 23.953 1 98.06 44 ASP B N 1
ATOM 1562 C CA . ASP B 1 44 ? 2.201 18.375 22.547 1 98.06 44 ASP B CA 1
ATOM 1563 C C . ASP B 1 44 ? 2.752 17.016 22.109 1 98.06 44 ASP B C 1
ATOM 1565 O O . ASP B 1 44 ? 3.967 16.797 22.094 1 98.06 44 ASP B O 1
ATOM 1569 N N . ILE B 1 45 ? 1.811 16.078 21.719 1 98.31 45 ILE B N 1
ATOM 1570 C CA . ILE B 1 45 ? 2.299 14.727 21.469 1 98.31 45 ILE B CA 1
ATOM 1571 C C . ILE B 1 45 ? 1.987 14.32 20.031 1 98.31 45 ILE B C 1
ATOM 1573 O O . ILE B 1 45 ? 2.395 13.25 19.578 1 98.31 45 ILE B O 1
ATOM 1577 N N . GLY B 1 46 ? 1.211 15.141 19.266 1 98.69 46 GLY B N 1
ATOM 1578 C CA . GLY B 1 46 ? 0.927 14.969 17.859 1 98.69 46 GLY B CA 1
ATOM 1579 C C . GLY B 1 46 ? 0.921 16.266 17.078 1 98.69 46 GLY B C 1
ATOM 1580 O O . GLY B 1 46 ? 0.722 17.344 17.656 1 98.69 46 GLY B O 1
ATOM 1581 N N . ILE B 1 47 ? 1.171 16.141 15.812 1 98.88 47 ILE B N 1
ATOM 1582 C CA . ILE B 1 47 ? 1.237 17.359 15 1 98.88 47 ILE B CA 1
ATOM 1583 C C . ILE B 1 47 ? 0.843 17.031 13.562 1 98.88 47 ILE B C 1
ATOM 1585 O O . ILE B 1 47 ? 1.046 15.914 13.094 1 98.88 47 ILE B O 1
ATOM 1589 N N . ALA B 1 48 ? 0.185 17.922 12.875 1 98.88 48 ALA B N 1
ATOM 1590 C CA . ALA B 1 48 ? -0.182 17.812 11.461 1 98.88 48 ALA B CA 1
ATOM 1591 C C . ALA B 1 48 ? -0.073 19.172 10.766 1 98.88 48 ALA B C 1
ATOM 1593 O O . ALA B 1 48 ? -0.384 20.203 11.359 1 98.88 48 ALA B O 1
ATOM 1594 N N . VAL B 1 49 ? 0.382 19.141 9.539 1 98.81 49 VAL B N 1
ATOM 1595 C CA . VAL B 1 49 ? 0.513 20.359 8.758 1 98.81 49 VAL B CA 1
ATOM 1596 C C . VAL B 1 49 ? -0.262 20.234 7.445 1 98.81 49 VAL B C 1
ATOM 1598 O O . VAL B 1 49 ? -0.144 19.219 6.75 1 98.81 49 VAL B O 1
ATOM 1601 N N . GLY B 1 50 ? -1.07 21.172 7.168 1 98.62 50 GLY B N 1
ATOM 1602 C CA . GLY B 1 50 ? -1.815 21.219 5.918 1 98.62 50 GLY B CA 1
ATOM 1603 C C . GLY B 1 50 ? -1.522 22.453 5.098 1 98.62 50 GLY B C 1
ATOM 1604 O O . GLY B 1 50 ? -1.212 23.516 5.648 1 98.62 50 GLY B O 1
ATOM 1605 N N . LEU B 1 51 ? -1.615 22.297 3.768 1 97.62 51 LEU B N 1
ATOM 1606 C CA . LEU B 1 51 ? -1.371 23.375 2.812 1 97.62 51 LEU B CA 1
ATOM 1607 C C . LEU B 1 51 ? -2.447 23.391 1.731 1 97.62 51 LEU B C 1
ATOM 1609 O O . LEU B 1 51 ? -2.875 22.344 1.253 1 97.62 51 LEU B O 1
ATOM 1613 N N . LEU B 1 52 ? -2.809 24.594 1.394 1 97.38 52 LEU B N 1
ATOM 1614 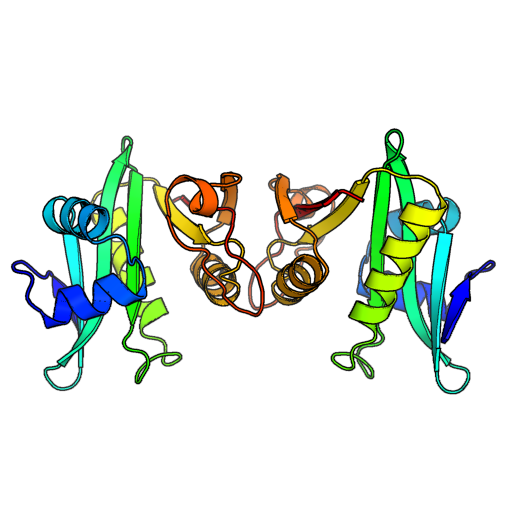C CA . LEU B 1 52 ? -3.545 24.734 0.143 1 97.38 52 LEU B CA 1
ATOM 1615 C C . LEU B 1 52 ? -2.602 24.688 -1.054 1 97.38 52 LEU B C 1
ATOM 1617 O O . LEU B 1 52 ? -1.636 25.453 -1.117 1 97.38 52 LEU B O 1
ATOM 1621 N N . THR B 1 53 ? -2.818 23.781 -1.822 1 95.19 53 THR B N 1
ATOM 1622 C CA . THR B 1 53 ? -1.934 23.609 -2.969 1 95.19 53 THR B CA 1
ATOM 1623 C C . THR B 1 53 ? -2.664 23.953 -4.27 1 95.19 53 THR B C 1
ATOM 1625 O O . THR B 1 53 ? -2.873 25.125 -4.586 1 95.19 53 THR B O 1
ATOM 1628 N N . ARG B 1 54 ? -3.342 23.172 -5.062 1 92.88 54 ARG B N 1
ATOM 1629 C CA . ARG B 1 54 ? -4.113 23.438 -6.27 1 92.88 54 ARG B CA 1
ATOM 1630 C C . ARG B 1 54 ? -5.492 23.984 -5.93 1 92.88 54 ARG B C 1
ATOM 1632 O O . ARG B 1 54 ? -5.922 23.938 -4.773 1 92.88 54 ARG B O 1
ATOM 1639 N N . PRO B 1 55 ? -6.02 24.578 -6.934 1 94.94 55 PRO B N 1
ATOM 1640 C CA . PRO B 1 55 ? -7.367 25.078 -6.648 1 94.94 55 PRO B CA 1
ATOM 1641 C C . PRO B 1 55 ? -8.242 24.031 -5.949 1 94.94 55 PRO B C 1
ATOM 1643 O O . PRO B 1 55 ? -8.336 22.891 -6.406 1 94.94 55 PRO B O 1
ATOM 1646 N N . ASN B 1 56 ? -8.797 24.453 -4.82 1 96.81 56 ASN B N 1
ATOM 1647 C CA . ASN B 1 56 ? -9.758 23.672 -4.047 1 96.81 56 ASN B CA 1
ATOM 1648 C C . ASN B 1 56 ? -9.141 22.375 -3.547 1 96.81 56 ASN B C 1
ATOM 1650 O O . ASN B 1 56 ? -9.836 21.359 -3.412 1 96.81 56 ASN B O 1
ATOM 1654 N N . THR B 1 57 ? -7.824 22.375 -3.4 1 98.31 57 THR B N 1
ATOM 1655 C CA . THR B 1 57 ? -7.141 21.156 -2.957 1 98.31 57 THR B CA 1
ATOM 1656 C C . THR B 1 57 ? -6.324 21.438 -1.696 1 98.31 57 THR B C 1
ATOM 1658 O O . THR B 1 57 ? -5.539 22.391 -1.651 1 98.31 57 THR B O 1
ATOM 1661 N N . TYR B 1 58 ? -6.594 20.688 -0.646 1 98.69 58 TYR B N 1
ATOM 1662 C CA . TYR B 1 58 ? -5.867 20.719 0.618 1 98.69 58 TYR B CA 1
ATOM 1663 C C . TYR B 1 58 ? -4.941 19.516 0.745 1 98.69 58 TYR B C 1
ATOM 1665 O O . TYR B 1 58 ? -5.359 18.375 0.524 1 98.69 58 TYR B O 1
ATOM 1673 N N . GLU B 1 59 ? -3.627 19.75 1.03 1 98.75 59 GLU B N 1
ATOM 1674 C CA . GLU B 1 59 ? -2.686 18.641 1.159 1 98.75 59 GLU B CA 1
ATOM 1675 C C . GLU B 1 59 ? -2.203 18.484 2.6 1 98.75 59 GLU B C 1
ATOM 1677 O O . GLU B 1 59 ? -1.751 19.453 3.213 1 98.75 59 GLU B O 1
ATOM 1682 N N . LEU B 1 60 ? -2.412 17.328 3.152 1 98.81 60 LEU B N 1
ATOM 1683 C CA . LEU B 1 60 ? -1.753 16.953 4.398 1 98.81 60 LEU B CA 1
ATOM 1684 C C . LEU B 1 60 ? -0.286 16.609 4.152 1 98.81 60 LEU B C 1
ATOM 1686 O O . LEU B 1 60 ? 0.027 15.555 3.59 1 98.81 60 LEU B O 1
ATOM 1690 N N . VAL B 1 61 ? 0.642 17.438 4.586 1 98.44 61 VAL B N 1
ATOM 1691 C CA . VAL B 1 61 ? 2.023 17.328 4.129 1 98.44 61 VAL B CA 1
ATOM 1692 C C . VAL B 1 61 ? 2.893 16.734 5.23 1 98.44 61 VAL B C 1
ATOM 1694 O O . VAL B 1 61 ? 4.027 16.312 4.98 1 98.44 61 VAL B O 1
ATOM 1697 N N . ASN B 1 62 ? 2.387 16.734 6.453 1 98.5 62 ASN B N 1
ATOM 1698 C CA . ASN B 1 62 ? 3.105 16.156 7.586 1 98.5 62 ASN B CA 1
ATOM 1699 C C . ASN B 1 62 ? 2.148 15.688 8.672 1 98.5 62 ASN B C 1
ATOM 1701 O O . ASN B 1 62 ? 1.179 16.375 9 1 98.5 62 ASN B O 1
ATOM 1705 N N . LEU B 1 63 ? 2.385 14.578 9.18 1 98.69 63 LEU B N 1
ATOM 1706 C CA . LEU B 1 63 ? 1.649 13.977 10.289 1 98.69 63 LEU B CA 1
ATOM 1707 C C . LEU B 1 63 ? 2.572 13.133 11.156 1 98.69 63 LEU B C 1
ATOM 1709 O O . LEU B 1 63 ? 3.23 12.211 10.664 1 98.69 63 LEU B O 1
ATOM 1713 N N . ALA B 1 64 ? 2.633 13.508 12.445 1 98.31 64 ALA B N 1
ATOM 1714 C CA . ALA B 1 64 ? 3.498 12.742 13.344 1 98.31 64 ALA B CA 1
ATOM 1715 C C . ALA B 1 64 ? 2.896 12.664 14.742 1 98.31 64 ALA B C 1
ATOM 1717 O O . ALA B 1 64 ? 2.232 13.594 15.203 1 98.31 64 ALA B O 1
ATOM 1718 N N . VAL B 1 65 ? 3.086 11.555 15.32 1 98.38 65 VAL B N 1
ATOM 1719 C CA . VAL B 1 65 ? 2.73 11.32 16.719 1 98.38 65 VAL B CA 1
ATOM 1720 C C . VAL B 1 65 ? 3.961 10.852 17.484 1 98.38 65 VAL B C 1
ATOM 1722 O O . VAL B 1 65 ? 4.727 10.023 17 1 98.38 65 VAL B O 1
ATOM 1725 N N . ASP B 1 66 ? 4.141 11.398 18.641 1 98.19 66 ASP B N 1
ATOM 1726 C CA . ASP B 1 66 ? 5.215 10.938 19.516 1 98.19 66 ASP B CA 1
ATOM 1727 C C . ASP B 1 66 ? 5.219 9.414 19.625 1 98.19 66 ASP B C 1
ATOM 1729 O O . ASP B 1 66 ? 4.176 8.805 19.859 1 98.19 66 ASP B O 1
ATOM 1733 N N . PRO B 1 67 ? 6.402 8.773 19.438 1 97.12 67 PRO B N 1
ATOM 1734 C CA . PRO B 1 67 ? 6.484 7.309 19.422 1 97.12 67 PRO B CA 1
ATOM 1735 C C . PRO B 1 67 ? 5.906 6.676 20.688 1 97.12 67 PRO B C 1
ATOM 1737 O O . PRO B 1 67 ? 5.328 5.586 20.625 1 97.12 67 PRO B O 1
ATOM 1740 N N . HIS B 1 68 ? 5.961 7.352 21.797 1 96.62 68 HIS B N 1
ATOM 1741 C CA . HIS B 1 68 ? 5.492 6.82 23.078 1 96.62 68 HIS B CA 1
ATOM 1742 C C . HIS B 1 68 ? 3.967 6.82 23.141 1 96.62 68 HIS B C 1
ATOM 1744 O O . HIS B 1 68 ? 3.381 6.188 24.016 1 96.62 68 HIS B O 1
ATOM 1750 N N . PHE B 1 69 ? 3.369 7.465 22.188 1 97.12 69 PHE B N 1
ATOM 1751 C CA . PHE B 1 69 ? 1.921 7.629 22.234 1 97.12 69 PHE B CA 1
ATOM 1752 C C . PHE B 1 69 ? 1.271 7.09 20.969 1 97.12 69 PHE B C 1
ATOM 1754 O O . PHE B 1 69 ? 0.108 7.387 20.688 1 97.12 69 PHE B O 1
ATOM 1761 N N . GLN B 1 70 ? 2.008 6.32 20.172 1 95.56 70 GLN B N 1
ATOM 1762 C CA . GLN B 1 70 ? 1.499 5.809 18.906 1 95.56 70 GLN B CA 1
ATOM 1763 C C . GLN B 1 70 ? 0.568 4.621 19.125 1 95.56 70 GLN B C 1
ATOM 1765 O O . GLN B 1 70 ? 0.498 4.078 20.234 1 95.56 70 GLN B O 1
ATOM 1770 N N . ASN B 1 71 ? -0.23 4.359 18.156 1 94.31 71 ASN B N 1
ATOM 1771 C CA . ASN B 1 71 ? -1.162 3.236 18.156 1 94.31 71 ASN B CA 1
ATOM 1772 C C . ASN B 1 71 ? -2.26 3.416 19.203 1 94.31 71 ASN B C 1
ATOM 1774 O O . ASN B 1 71 ? -2.703 2.445 19.812 1 94.31 71 ASN B O 1
ATOM 1778 N N . GLN B 1 72 ? -2.555 4.652 19.453 1 95.62 72 GLN B N 1
ATOM 1779 C CA . GLN B 1 72 ? -3.604 4.98 20.422 1 95.62 72 GLN B CA 1
ATOM 1780 C C . GLN B 1 72 ? -4.723 5.781 19.766 1 95.62 72 GLN B C 1
ATOM 1782 O O . GLN B 1 72 ? -5.566 6.363 20.453 1 95.62 72 GLN B O 1
ATOM 1787 N N . GLY B 1 73 ? -4.688 5.891 18.5 1 96.31 73 GLY B N 1
ATOM 1788 C CA . GLY B 1 73 ? -5.766 6.531 17.766 1 96.31 73 GLY B CA 1
ATOM 1789 C C . GLY B 1 73 ? -5.52 8.008 17.5 1 96.31 73 GLY B C 1
ATOM 1790 O O . GLY B 1 73 ? -6.332 8.672 16.859 1 96.31 73 GLY B O 1
ATOM 1791 N N . ILE B 1 74 ? -4.434 8.531 17.922 1 97.75 74 ILE B N 1
ATOM 1792 C CA . ILE B 1 74 ? -4.137 9.953 17.812 1 97.75 74 ILE B CA 1
ATOM 1793 C C . ILE B 1 74 ? -3.949 10.328 16.344 1 97.75 74 ILE B C 1
ATOM 1795 O O . ILE B 1 74 ? -4.418 11.383 15.906 1 97.75 74 ILE B O 1
ATOM 1799 N N . GLY B 1 75 ? -3.271 9.484 15.578 1 97.94 75 GLY B N 1
ATOM 1800 C CA . GLY B 1 75 ? -3.107 9.727 14.148 1 97.94 75 GLY B CA 1
ATOM 1801 C C . GLY B 1 75 ? -4.426 9.867 13.414 1 97.94 75 GLY B C 1
ATOM 1802 O O . GLY B 1 75 ? -4.602 10.781 12.609 1 97.94 75 GLY B O 1
ATOM 1803 N N . LYS B 1 76 ? -5.281 8.961 13.766 1 97.69 76 LYS B N 1
ATOM 1804 C CA . LYS B 1 76 ? -6.605 8.992 13.148 1 97.69 76 LYS B CA 1
ATOM 1805 C C . LYS B 1 76 ? -7.348 10.281 13.5 1 97.69 76 LYS B C 1
ATOM 1807 O O . LYS B 1 76 ? -8 10.875 12.641 1 97.69 76 LYS B O 1
ATOM 1812 N N . LEU B 1 77 ? -7.246 10.695 14.719 1 98.31 77 LEU B N 1
ATOM 1813 C CA . LEU B 1 77 ? -7.898 11.922 15.156 1 98.31 77 LEU B CA 1
ATOM 1814 C C . LEU B 1 77 ? -7.352 13.125 14.391 1 98.31 77 LEU B C 1
ATOM 1816 O O . LEU B 1 77 ? -8.109 14.008 13.984 1 98.31 77 LEU B O 1
ATOM 1820 N N . LEU B 1 78 ? -6.047 13.148 14.203 1 98.75 78 LEU B N 1
ATOM 1821 C CA . LEU B 1 78 ? -5.422 14.242 13.469 1 98.75 78 LEU B CA 1
ATOM 1822 C C . LEU B 1 78 ? -5.855 14.234 12.008 1 98.75 78 LEU B C 1
ATOM 1824 O O . LEU B 1 78 ? -6.164 15.289 11.445 1 98.75 78 LEU B O 1
ATOM 1828 N N . ILE B 1 79 ? -5.902 13.086 11.414 1 98.81 79 ILE B N 1
ATOM 1829 C CA . ILE B 1 79 ? -6.344 12.961 10.031 1 98.81 79 ILE B CA 1
ATOM 1830 C C . ILE B 1 79 ? -7.773 13.469 9.891 1 98.81 79 ILE B C 1
ATOM 1832 O O . ILE B 1 79 ? -8.07 14.281 9.008 1 98.81 79 ILE B O 1
ATOM 1836 N N . ASP B 1 80 ? -8.641 13.031 10.797 1 98.69 80 ASP B N 1
ATOM 1837 C CA . ASP B 1 80 ? -10.031 13.469 10.773 1 98.69 80 ASP B CA 1
ATOM 1838 C C . ASP B 1 80 ? -10.133 14.984 10.898 1 98.69 80 ASP B C 1
ATOM 1840 O O . ASP B 1 80 ? -10.938 15.617 10.211 1 98.69 80 ASP B O 1
ATOM 1844 N N . HIS B 1 81 ? -9.367 15.523 11.781 1 98.81 81 HIS B N 1
ATOM 1845 C CA . HIS B 1 81 ? -9.344 16.969 11.945 1 98.81 81 HIS B CA 1
ATOM 1846 C C . HIS B 1 81 ? -8.953 17.672 10.656 1 98.81 81 HIS B 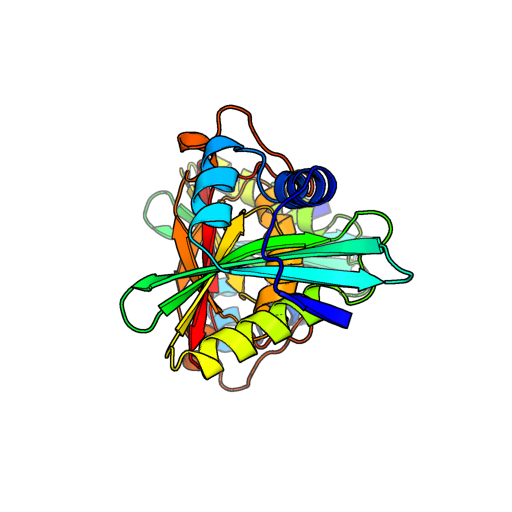C 1
ATOM 1848 O O . HIS B 1 81 ? -9.57 18.672 10.266 1 98.81 81 HIS B O 1
ATOM 1854 N N . MET B 1 82 ? -7.953 17.156 9.953 1 98.81 82 MET B N 1
ATOM 1855 C CA . MET B 1 82 ? -7.457 17.766 8.727 1 98.81 82 MET B CA 1
ATOM 1856 C C . MET B 1 82 ? -8.492 17.672 7.609 1 98.81 82 MET B C 1
ATOM 1858 O O . MET B 1 82 ? -8.617 18.578 6.789 1 98.81 82 MET B O 1
ATOM 1862 N N . ILE B 1 83 ? -9.195 16.531 7.586 1 98.81 83 ILE B N 1
ATOM 1863 C CA . ILE B 1 83 ? -10.289 16.375 6.633 1 98.81 83 ILE B CA 1
ATOM 1864 C C . ILE B 1 83 ? -11.352 17.453 6.879 1 98.81 83 ILE B C 1
ATOM 1866 O O . ILE B 1 83 ? -11.805 18.109 5.941 1 98.81 83 ILE B O 1
ATOM 1870 N N . ASN B 1 84 ? -11.727 17.641 8.102 1 98.56 84 ASN B N 1
ATOM 1871 C CA . ASN B 1 84 ? -12.711 18.641 8.461 1 98.56 84 ASN B CA 1
ATOM 1872 C C . ASN B 1 84 ? -12.219 20.047 8.133 1 98.56 84 ASN B C 1
ATOM 1874 O O . ASN B 1 84 ? -12.992 20.891 7.676 1 98.56 84 ASN B O 1
ATOM 1878 N N . GLU B 1 85 ? -10.961 20.312 8.367 1 98.25 85 GLU B N 1
ATOM 1879 C CA . GLU B 1 85 ? -10.383 21.609 8.016 1 98.25 85 GLU B CA 1
ATOM 1880 C C . GLU B 1 85 ? -10.477 21.875 6.512 1 98.25 85 GLU B C 1
ATOM 1882 O O . GLU B 1 85 ? -10.805 22.984 6.086 1 98.25 85 GLU B O 1
ATOM 1887 N N . ALA B 1 86 ? -10.18 20.875 5.727 1 98.62 86 ALA B N 1
ATOM 1888 C CA . ALA B 1 86 ? -10.281 21 4.273 1 98.62 86 ALA B CA 1
ATOM 1889 C C . ALA B 1 86 ? -11.703 21.359 3.85 1 98.62 86 ALA B C 1
ATOM 1891 O O . ALA B 1 86 ? -11.898 22.219 2.99 1 98.62 86 ALA B O 1
ATOM 1892 N N . ARG B 1 87 ? -12.648 20.688 4.5 1 98.31 87 ARG B N 1
ATOM 1893 C CA . ARG B 1 87 ? -14.047 20.984 4.219 1 98.31 87 ARG B CA 1
ATOM 1894 C C . ARG B 1 87 ? -14.398 22.422 4.594 1 98.31 87 ARG B C 1
ATOM 1896 O O . ARG B 1 87 ? -15.086 23.109 3.84 1 98.31 87 ARG B O 1
ATOM 1903 N N . ASN B 1 88 ? -13.938 22.844 5.738 1 97.69 88 ASN B N 1
ATOM 1904 C CA . ASN B 1 88 ? -14.211 24.188 6.219 1 97.69 88 ASN B CA 1
ATOM 1905 C C . ASN B 1 88 ? -13.633 25.25 5.277 1 97.69 88 ASN B C 1
ATOM 1907 O O . ASN B 1 88 ? -14.195 26.344 5.145 1 97.69 88 ASN B O 1
ATOM 1911 N N . LEU B 1 89 ? -12.562 24.859 4.602 1 97.12 89 LEU B N 1
ATOM 1912 C CA . LEU B 1 89 ? -11.914 25.75 3.65 1 97.12 89 LEU B CA 1
ATOM 1913 C C . LEU B 1 89 ? -12.562 25.641 2.273 1 97.12 89 LEU B C 1
ATOM 1915 O O . LEU B 1 89 ? -12.07 26.219 1.305 1 97.12 89 LEU B O 1
ATOM 1919 N N . HIS B 1 90 ? -13.594 24.812 2.135 1 97.56 90 HIS B N 1
ATOM 1920 C CA . HIS B 1 90 ? -14.383 24.625 0.92 1 97.56 90 HIS B CA 1
ATOM 1921 C C . HIS B 1 90 ? -13.547 23.969 -0.177 1 97.56 90 HIS B C 1
ATOM 1923 O O . HIS B 1 90 ? -13.727 24.266 -1.36 1 97.56 90 HIS B O 1
ATOM 1929 N N . CYS B 1 91 ? -12.625 23.188 0.244 1 98.44 91 CYS B N 1
ATOM 1930 C CA . CYS B 1 91 ? -11.883 22.375 -0.721 1 98.44 91 CYS B CA 1
ATOM 1931 C C . CYS B 1 91 ? -12.742 21.219 -1.236 1 98.44 91 CYS B C 1
ATOM 1933 O O . CYS B 1 91 ? -13.625 20.734 -0.529 1 98.44 91 CYS B O 1
ATOM 1935 N N . HIS B 1 92 ? -12.414 20.75 -2.428 1 98.12 92 HIS B N 1
ATOM 1936 C CA . HIS B 1 92 ? -13.117 19.609 -3.008 1 98.12 92 HIS B CA 1
ATOM 1937 C C . HIS B 1 92 ? -12.32 18.328 -2.844 1 98.12 92 HIS B C 1
ATOM 1939 O O . HIS B 1 92 ? -12.867 17.234 -2.963 1 98.12 92 HIS B O 1
ATOM 1945 N N . THR B 1 93 ? -11.023 18.531 -2.609 1 98.5 93 THR B N 1
ATOM 1946 C CA . THR B 1 93 ? -10.141 17.375 -2.521 1 98.5 93 THR B CA 1
ATOM 1947 C C . THR B 1 93 ? -9.102 17.562 -1.418 1 98.5 93 THR B C 1
ATOM 1949 O O . THR B 1 93 ? -8.578 18.672 -1.239 1 98.5 93 THR B O 1
ATOM 1952 N N . ILE B 1 94 ? -8.844 16.547 -0.669 1 98.88 94 ILE B N 1
ATOM 1953 C CA . ILE B 1 94 ? -7.68 16.5 0.214 1 98.88 94 ILE B CA 1
ATOM 1954 C C . ILE B 1 94 ? -6.742 15.383 -0.227 1 98.88 94 ILE B C 1
ATOM 1956 O O . ILE B 1 94 ? -7.191 14.297 -0.605 1 98.88 94 ILE B O 1
ATOM 1960 N N . THR B 1 95 ? -5.438 15.641 -0.259 1 98.88 95 THR B N 1
ATOM 1961 C CA . THR B 1 95 ? -4.438 14.695 -0.728 1 98.88 95 THR B CA 1
ATOM 1962 C C . THR B 1 95 ? -3.367 14.469 0.337 1 98.88 95 THR B C 1
ATOM 1964 O O . THR B 1 95 ? -3.217 15.273 1.256 1 98.88 95 THR B O 1
ATOM 1967 N N . VAL B 1 96 ? -2.736 13.383 0.221 1 98.81 96 VAL B N 1
ATOM 1968 C CA . VAL B 1 96 ? -1.575 13.07 1.045 1 98.81 96 VAL B CA 1
ATOM 1969 C C . VAL B 1 96 ? -0.618 12.172 0.264 1 98.81 96 VAL B C 1
ATOM 1971 O O . VAL B 1 96 ? -1.042 11.414 -0.614 1 98.81 96 VAL B O 1
ATOM 1974 N N . GLY B 1 97 ? 0.637 12.305 0.515 1 98.5 97 GLY B N 1
ATOM 1975 C CA . GLY B 1 97 ? 1.67 11.422 0.005 1 98.5 97 GLY B CA 1
ATOM 1976 C C . GLY B 1 97 ? 2.4 10.664 1.098 1 98.5 97 GLY B C 1
ATOM 1977 O O . GLY B 1 97 ? 2.711 11.227 2.148 1 98.5 97 GLY B O 1
ATOM 1978 N N . THR B 1 98 ? 2.604 9.398 0.872 1 98.25 98 THR B N 1
ATOM 1979 C CA . THR B 1 98 ? 3.402 8.617 1.806 1 98.25 98 THR B CA 1
ATOM 1980 C C . THR B 1 98 ? 4.297 7.633 1.057 1 98.25 98 THR B C 1
ATOM 1982 O O . THR B 1 98 ? 4.105 7.395 -0.138 1 98.25 98 THR B O 1
ATOM 1985 N N . GLY B 1 99 ? 5.27 7.121 1.764 1 98.19 99 GLY B N 1
ATOM 1986 C CA . GLY B 1 99 ? 6.215 6.211 1.139 1 98.19 99 GLY B CA 1
ATOM 1987 C C . GLY B 1 99 ? 5.621 4.852 0.833 1 98.19 99 GLY B C 1
ATOM 1988 O O . GLY B 1 99 ? 4.723 4.387 1.538 1 98.19 99 GLY B O 1
ATOM 1989 N N . ASN B 1 100 ? 6.191 4.133 -0.168 1 98.69 100 ASN B N 1
ATOM 1990 C CA . ASN B 1 100 ? 5.816 2.768 -0.513 1 98.69 100 ASN B CA 1
ATOM 1991 C C . ASN B 1 100 ? 6.02 1.815 0.662 1 98.69 100 ASN B C 1
ATOM 1993 O O . ASN B 1 100 ? 5.336 0.796 0.767 1 98.69 100 ASN B O 1
ATOM 1997 N N . SER B 1 101 ? 6.883 2.158 1.516 1 98.44 101 SER B N 1
ATOM 1998 C CA . SER B 1 101 ? 7.242 1.304 2.643 1 98.44 101 SER B CA 1
ATOM 1999 C C . SER B 1 101 ? 6.348 1.573 3.848 1 98.44 101 SER B C 1
ATOM 2001 O O . SER B 1 101 ? 6.352 0.808 4.812 1 98.44 101 SER B O 1
ATOM 2003 N N . GLY B 1 102 ? 5.59 2.66 3.746 1 97.38 102 GLY B N 1
ATOM 2004 C CA . GLY B 1 102 ? 4.719 3.037 4.848 1 97.38 102 GLY B CA 1
ATOM 2005 C C . GLY B 1 102 ? 3.434 2.234 4.891 1 97.38 102 GLY B C 1
ATOM 2006 O O . GLY B 1 102 ? 2.344 2.787 4.719 1 97.38 102 GLY B O 1
ATOM 2007 N N . ILE B 1 103 ? 3.592 0.986 5.234 1 97.88 103 ILE B N 1
ATOM 2008 C CA . ILE B 1 103 ? 2.479 0.043 5.188 1 97.88 103 ILE B CA 1
ATOM 2009 C C . ILE B 1 103 ? 1.388 0.484 6.16 1 97.88 103 ILE B C 1
ATOM 2011 O O . ILE B 1 103 ? 0.202 0.464 5.824 1 97.88 103 ILE B O 1
ATOM 2015 N N . GLY B 1 104 ? 1.789 0.874 7.328 1 96.12 104 GLY B N 1
ATOM 2016 C CA . GLY B 1 104 ? 0.827 1.374 8.297 1 96.12 104 GLY B CA 1
ATOM 2017 C C . GLY B 1 104 ? 0.115 2.633 7.836 1 96.12 104 GLY B C 1
ATOM 2018 O O . GLY B 1 104 ? -1.084 2.795 8.07 1 96.12 104 GLY B O 1
ATOM 2019 N N . GLN B 1 105 ? 0.843 3.512 7.254 1 97.12 105 GLN B N 1
ATOM 2020 C CA . GLN B 1 105 ? 0.268 4.758 6.754 1 97.12 105 GLN B CA 1
ATOM 2021 C C . GLN B 1 105 ? -0.734 4.492 5.637 1 97.12 105 GLN B C 1
ATOM 2023 O O . GLN B 1 105 ? -1.812 5.086 5.605 1 97.12 105 GLN B O 1
ATOM 2028 N N . LEU B 1 106 ? -0.34 3.598 4.742 1 98.56 106 LEU B N 1
ATOM 2029 C CA . LEU B 1 106 ? -1.233 3.234 3.648 1 98.56 106 LEU B CA 1
ATOM 2030 C C . LEU B 1 106 ? -2.557 2.697 4.184 1 98.56 106 LEU B C 1
ATOM 2032 O O . LEU B 1 106 ? -3.625 3.049 3.674 1 98.56 106 LEU B O 1
ATOM 2036 N N . LYS B 1 107 ? -2.482 1.899 5.191 1 98.06 107 LYS B N 1
ATOM 2037 C CA . LYS B 1 107 ? -3.676 1.36 5.836 1 98.06 107 LYS B CA 1
ATOM 2038 C C . LYS B 1 107 ? -4.5 2.469 6.484 1 98.06 107 LYS B C 1
ATOM 2040 O O . LYS B 1 107 ? -5.703 2.576 6.246 1 98.06 107 LYS B O 1
ATOM 2045 N N . LEU B 1 108 ? -3.846 3.266 7.207 1 97.44 108 LEU B N 1
ATOM 2046 C CA . LEU B 1 108 ? -4.488 4.316 7.988 1 97.44 108 LEU B CA 1
ATOM 2047 C C . LEU B 1 108 ? -5.238 5.285 7.086 1 97.44 108 LEU B C 1
ATOM 2049 O O . LEU B 1 108 ? -6.406 5.602 7.336 1 97.44 108 LEU B O 1
ATOM 2053 N N . TYR B 1 109 ? -4.574 5.754 6.043 1 98.75 109 TYR B N 1
ATOM 2054 C CA . TYR B 1 109 ? -5.188 6.742 5.16 1 98.75 109 TYR B CA 1
ATOM 2055 C C . TYR B 1 109 ? -6.367 6.145 4.41 1 98.75 109 TYR B C 1
ATOM 2057 O O . TYR B 1 109 ? -7.391 6.809 4.219 1 98.75 109 TYR B O 1
ATOM 2065 N N . GLN B 1 110 ? -6.223 4.91 4.023 1 98.75 110 GLN B N 1
ATOM 2066 C CA . GLN B 1 110 ? -7.34 4.281 3.326 1 98.75 110 GLN B CA 1
ATOM 2067 C C . GLN B 1 110 ? -8.523 4.07 4.266 1 98.75 110 GLN B C 1
ATOM 2069 O O . GLN B 1 110 ? -9.68 4.238 3.863 1 98.75 110 GLN B O 1
ATOM 2074 N N . GLN B 1 111 ? -8.258 3.725 5.48 1 98.06 111 GLN B N 1
ATOM 2075 C CA . GLN B 1 111 ? -9.328 3.568 6.461 1 98.06 111 GLN B CA 1
ATOM 2076 C C . GLN B 1 111 ? -10.039 4.895 6.711 1 98.06 111 GLN B C 1
ATOM 2078 O O . GLN B 1 111 ? -11.227 4.914 7.035 1 98.06 111 GLN B O 1
ATOM 2083 N N . ALA B 1 112 ? -9.312 5.961 6.574 1 98.06 112 ALA B N 1
ATOM 2084 C CA . ALA B 1 112 ? -9.875 7.293 6.785 1 98.06 112 ALA B CA 1
ATOM 2085 C C . ALA B 1 112 ? -10.68 7.746 5.57 1 98.06 112 ALA B C 1
ATOM 2087 O O . ALA B 1 112 ? -11.328 8.797 5.602 1 98.06 112 ALA B O 1
ATOM 2088 N N . GLY B 1 113 ? -10.531 7.047 4.48 1 98.12 113 GLY B N 1
ATOM 2089 C CA . GLY B 1 113 ? -11.359 7.363 3.324 1 98.12 113 GLY B CA 1
ATOM 2090 C C . GLY B 1 113 ? -10.555 7.801 2.115 1 98.12 113 GLY B C 1
ATOM 2091 O O . GLY B 1 113 ? -11.109 8.062 1.05 1 98.12 113 GLY B O 1
ATOM 2092 N N . PHE B 1 114 ? -9.195 7.848 2.254 1 98.88 114 PHE B N 1
ATOM 2093 C CA . PHE B 1 114 ? -8.352 8.188 1.115 1 98.88 114 PHE B CA 1
ATOM 2094 C C . PHE B 1 114 ? -8.25 7.008 0.15 1 98.88 114 PHE B C 1
ATOM 2096 O O . PHE B 1 114 ? -8.375 5.852 0.557 1 98.88 114 PHE B O 1
ATOM 2103 N N . ARG B 1 115 ? -8.055 7.336 -1.105 1 98.62 115 ARG B N 1
ATOM 2104 C CA . ARG B 1 115 ? -7.855 6.34 -2.152 1 98.62 115 ARG B CA 1
ATOM 2105 C C . ARG B 1 115 ? -6.5 6.527 -2.83 1 98.62 115 ARG B C 1
ATOM 2107 O O . ARG B 1 115 ? -6.098 7.652 -3.125 1 98.62 115 ARG B O 1
ATOM 2114 N N . MET B 1 116 ? -5.734 5.395 -3.031 1 98.81 116 MET B N 1
ATOM 2115 C CA . MET B 1 116 ? -4.492 5.477 -3.795 1 98.81 116 MET B CA 1
ATOM 2116 C C . MET B 1 116 ? -4.766 5.898 -5.234 1 98.81 116 MET B C 1
ATOM 2118 O O . MET B 1 116 ? -5.672 5.367 -5.879 1 98.81 116 MET B O 1
ATOM 2122 N N . LYS B 1 117 ? -3.936 6.805 -5.695 1 98.44 117 LYS B N 1
ATOM 2123 C CA . LYS B 1 117 ? -4.238 7.328 -7.023 1 98.44 117 LYS B CA 1
ATOM 2124 C C . LYS B 1 117 ? -3.057 7.141 -7.969 1 98.44 117 LYS B C 1
ATOM 2126 O O . LYS B 1 117 ? -3.244 6.824 -9.148 1 98.44 117 LYS B O 1
ATOM 2131 N N . SER B 1 118 ? -1.89 7.34 -7.465 1 98.5 118 SER B N 1
ATOM 2132 C CA . SER B 1 118 ? -0.712 7.277 -8.328 1 98.5 118 SER B CA 1
ATOM 2133 C C . SER B 1 118 ? 0.543 6.953 -7.523 1 98.5 118 SER B C 1
ATOM 2135 O O . SER B 1 118 ? 0.522 6.98 -6.289 1 98.5 118 SER B O 1
ATOM 2137 N N . ILE B 1 119 ? 1.546 6.613 -8.258 1 98.75 119 ILE B N 1
ATOM 2138 C CA . ILE B 1 119 ? 2.852 6.332 -7.676 1 98.75 119 ILE B CA 1
ATOM 2139 C C . ILE B 1 119 ? 3.908 7.23 -8.32 1 98.75 119 ILE B C 1
ATOM 2141 O O . ILE B 1 119 ? 4.098 7.203 -9.539 1 98.75 119 ILE B O 1
ATOM 2145 N N . ASP B 1 120 ? 4.488 8.039 -7.547 1 98.44 120 ASP B N 1
ATOM 2146 C CA . ASP B 1 120 ? 5.652 8.797 -7.992 1 98.44 120 ASP B CA 1
ATOM 2147 C C . ASP B 1 120 ? 6.938 7.988 -7.824 1 98.44 120 ASP B C 1
ATOM 2149 O O . ASP B 1 120 ? 7.508 7.945 -6.73 1 98.44 120 ASP B O 1
ATOM 2153 N N . ILE B 1 121 ? 7.457 7.52 -8.898 1 98.44 121 ILE B N 1
ATOM 2154 C CA . ILE B 1 121 ? 8.578 6.586 -8.898 1 98.44 121 ILE B CA 1
ATOM 2155 C C . ILE B 1 121 ? 9.859 7.32 -8.5 1 98.44 121 ILE B C 1
ATOM 2157 O O . ILE B 1 121 ? 10.109 8.438 -8.969 1 98.44 121 ILE B O 1
ATOM 2161 N N . ASP B 1 122 ? 10.641 6.785 -7.668 1 98.31 122 ASP B N 1
ATOM 2162 C CA . ASP B 1 122 ? 11.977 7.203 -7.242 1 98.31 122 ASP B CA 1
ATOM 2163 C C . ASP B 1 122 ? 11.922 8.539 -6.496 1 98.31 122 ASP B C 1
ATOM 2165 O O . ASP B 1 122 ? 12.914 9.258 -6.438 1 98.31 122 ASP B O 1
ATOM 2169 N N . TYR B 1 123 ? 10.734 8.906 -5.984 1 97.75 123 TYR B N 1
ATOM 2170 C CA . TYR B 1 123 ? 10.586 10.18 -5.293 1 97.75 123 TYR B CA 1
ATOM 2171 C C . TYR B 1 123 ? 11.602 10.312 -4.168 1 97.75 123 TYR B C 1
ATOM 2173 O O . TYR B 1 123 ? 12.359 11.289 -4.117 1 97.75 123 TYR B O 1
ATOM 2181 N N . PHE B 1 124 ? 11.727 9.391 -3.305 1 96.81 124 PHE B N 1
ATOM 2182 C CA . PHE B 1 124 ? 12.523 9.516 -2.088 1 96.81 124 PHE B CA 1
ATOM 2183 C C . PHE B 1 124 ? 13.992 9.25 -2.371 1 96.81 124 PHE B C 1
ATOM 2185 O O . PHE B 1 124 ? 14.867 9.68 -1.614 1 96.81 124 PHE B O 1
ATOM 2192 N N . VAL B 1 125 ? 14.273 8.531 -3.41 1 96 125 VAL B N 1
ATOM 2193 C CA . VAL B 1 125 ? 15.656 8.312 -3.814 1 96 125 VAL B CA 1
ATOM 2194 C C . VAL B 1 125 ? 16.219 9.586 -4.434 1 96 125 VAL B C 1
ATOM 2196 O O . VAL B 1 125 ? 17.406 9.898 -4.266 1 96 125 VAL B O 1
ATOM 2199 N N . LYS B 1 126 ? 15.367 10.359 -5.094 1 95.44 126 LYS B N 1
ATOM 2200 C CA . LYS B 1 126 ? 15.797 11.57 -5.793 1 95.44 126 LYS B CA 1
ATOM 2201 C C . LYS B 1 126 ? 15.906 12.75 -4.832 1 95.44 126 LYS B C 1
ATOM 2203 O O . LYS B 1 126 ? 16.828 13.555 -4.941 1 95.44 126 LYS B O 1
ATOM 2208 N N . TYR B 1 127 ? 15.008 12.82 -3.838 1 92.56 127 TYR B N 1
ATOM 2209 C CA . TYR B 1 127 ? 14.867 14.07 -3.1 1 92.56 127 TYR B CA 1
ATOM 2210 C C . TYR B 1 127 ? 15.383 13.914 -1.672 1 92.56 127 TYR B C 1
ATOM 2212 O O . TYR B 1 127 ? 15.438 14.891 -0.917 1 92.56 127 TYR B O 1
ATOM 2220 N N . TYR B 1 128 ? 15.781 12.703 -1.327 1 92.12 128 TYR B N 1
ATOM 2221 C CA . TYR B 1 128 ? 16.375 12.461 -0.019 1 92.12 128 TYR B CA 1
ATOM 2222 C C . TYR B 1 128 ? 17.766 11.867 -0.158 1 92.12 128 TYR B C 1
ATOM 2224 O O . TYR B 1 128 ? 17.984 10.922 -0.93 1 92.12 128 TYR B O 1
ATOM 2232 N N . GLU B 1 129 ? 18.672 12.375 0.565 1 90.75 129 GLU B N 1
ATOM 2233 C CA . GLU B 1 129 ? 20.094 12.039 0.405 1 90.75 129 GLU B CA 1
ATOM 2234 C C . GLU B 1 129 ? 20.375 10.625 0.889 1 90.75 129 GLU B C 1
ATOM 2236 O O . GLU B 1 129 ? 21.125 9.883 0.242 1 90.75 129 GLU B O 1
ATOM 2241 N N . GLU B 1 130 ? 19.797 10.281 2.033 1 93.88 130 GLU B N 1
ATOM 2242 C CA . GLU B 1 130 ? 20.047 8.969 2.617 1 93.88 130 GLU B CA 1
ATOM 2243 C C . GLU B 1 130 ? 18.859 8.039 2.412 1 93.88 130 GLU B C 1
ATOM 2245 O O . GLU B 1 130 ? 17.703 8.477 2.502 1 93.88 130 GLU B O 1
ATOM 2250 N N . PRO B 1 131 ? 19.219 6.742 2.168 1 95.5 131 PRO B N 1
ATOM 2251 C CA . PRO B 1 131 ? 18.109 5.793 2.041 1 95.5 131 PRO B CA 1
ATOM 2252 C C . PRO B 1 131 ? 17.281 5.688 3.316 1 95.5 131 PRO B C 1
ATOM 2254 O O . PRO B 1 131 ? 17.812 5.77 4.422 1 95.5 131 PRO B O 1
ATOM 2257 N N . ILE B 1 132 ? 16.016 5.613 3.123 1 95.06 132 ILE B N 1
ATOM 2258 C CA . ILE B 1 132 ? 15.07 5.43 4.215 1 95.06 132 ILE B CA 1
ATOM 2259 C C . ILE B 1 132 ? 14.531 4 4.203 1 95.06 132 ILE B C 1
ATOM 2261 O O . ILE B 1 132 ? 14.172 3.475 3.148 1 95.06 132 ILE B O 1
ATOM 2265 N N . PHE B 1 133 ? 14.547 3.314 5.414 1 96.75 133 PHE B N 1
ATOM 2266 C CA . PHE B 1 133 ? 14.023 1.956 5.504 1 96.75 133 PHE B CA 1
ATOM 2267 C C . PHE B 1 133 ? 12.906 1.874 6.531 1 96.75 133 PHE B C 1
ATOM 2269 O O . PHE B 1 133 ? 12.984 2.494 7.594 1 96.75 133 PHE B O 1
ATOM 2276 N N . GLU B 1 134 ? 11.914 1.226 6.156 1 95.25 134 GLU B N 1
ATOM 2277 C CA . GLU B 1 134 ? 10.766 0.924 7.008 1 95.25 134 GLU B CA 1
ATOM 2278 C C . GLU B 1 134 ? 10.156 -0.429 6.652 1 95.25 134 GLU B C 1
ATOM 2280 O O . GLU B 1 134 ? 9.961 -0.74 5.477 1 95.25 134 GLU B O 1
ATOM 2285 N N . ASN B 1 135 ? 9.852 -1.28 7.676 1 95.62 135 ASN B N 1
ATOM 2286 C CA . ASN B 1 135 ? 9.25 -2.59 7.453 1 95.62 135 ASN B CA 1
ATOM 2287 C C . ASN B 1 135 ? 10.148 -3.482 6.598 1 95.62 135 ASN B C 1
ATOM 2289 O O . ASN B 1 135 ? 9.656 -4.273 5.793 1 95.62 135 ASN B O 1
ATOM 2293 N N . ASP B 1 136 ? 11.461 -3.273 6.715 1 96.56 136 ASP B N 1
ATOM 2294 C CA . ASP B 1 136 ? 12.445 -4.039 5.961 1 96.56 136 ASP B CA 1
ATOM 2295 C C . ASP B 1 136 ? 12.297 -3.799 4.461 1 96.56 136 ASP B C 1
ATOM 2297 O O . ASP B 1 136 ? 12.562 -4.691 3.652 1 96.56 136 ASP B O 1
ATOM 2301 N N . ILE B 1 137 ? 11.742 -2.623 4.098 1 98.12 137 ILE B N 1
ATOM 2302 C CA . ILE B 1 137 ? 11.57 -2.162 2.727 1 98.12 137 ILE B CA 1
ATOM 2303 C C . ILE B 1 137 ? 12.234 -0.799 2.549 1 98.12 137 ILE B C 1
ATOM 2305 O O . ILE B 1 137 ? 12.086 0.084 3.398 1 98.12 137 ILE B O 1
ATOM 2309 N N . GLN B 1 138 ? 13.055 -0.676 1.537 1 98.19 138 GLN B N 1
ATOM 2310 C CA . GLN B 1 138 ? 13.547 0.663 1.231 1 98.19 138 GLN B CA 1
ATOM 2311 C C . GLN B 1 138 ? 12.43 1.554 0.7 1 98.19 138 GLN B C 1
ATOM 2313 O O . GLN B 1 138 ? 11.656 1.139 -0.166 1 98.19 138 GLN B O 1
ATOM 2318 N N . CYS B 1 139 ? 12.273 2.709 1.263 1 98.25 139 CYS B N 1
ATOM 2319 C CA . CYS B 1 139 ? 11.344 3.723 0.772 1 98.25 139 CYS B CA 1
ATOM 2320 C C . CYS B 1 139 ? 11.883 4.398 -0.482 1 98.25 139 CYS B C 1
ATOM 2322 O O . CYS B 1 139 ? 12.789 5.23 -0.402 1 98.25 139 CYS B O 1
ATOM 2324 N N . LYS B 1 140 ? 11.375 4.109 -1.629 1 98.56 140 LYS B N 1
ATOM 2325 C CA . LYS B 1 140 ? 11.883 4.629 -2.895 1 98.56 140 LYS B CA 1
ATOM 2326 C C . LYS B 1 140 ? 10.859 5.535 -3.572 1 98.56 140 LYS B C 1
ATOM 2328 O O . LYS B 1 140 ? 11.219 6.559 -4.156 1 98.56 140 LYS B O 1
ATOM 2333 N N . ASP B 1 141 ? 9.562 5.176 -3.488 1 98.81 141 ASP B N 1
ATOM 2334 C CA . ASP B 1 141 ? 8.484 5.789 -4.262 1 98.81 141 ASP B CA 1
ATOM 2335 C C . ASP B 1 141 ? 7.453 6.441 -3.348 1 98.81 141 ASP B C 1
ATOM 2337 O O . ASP B 1 141 ? 7.289 6.031 -2.197 1 98.81 141 ASP B O 1
ATOM 2341 N N . MET B 1 142 ? 6.797 7.41 -3.82 1 98.62 142 MET B N 1
ATOM 2342 C CA . MET B 1 142 ? 5.695 8.047 -3.098 1 98.62 142 MET B CA 1
ATOM 2343 C C . MET B 1 142 ? 4.352 7.602 -3.66 1 98.62 142 MET B C 1
ATOM 2345 O O . MET B 1 142 ? 4.109 7.711 -4.863 1 98.62 142 MET B O 1
ATOM 2349 N N . VAL B 1 143 ? 3.562 7.047 -2.816 1 98.88 143 VAL B N 1
ATOM 2350 C CA . VAL B 1 143 ? 2.176 6.758 -3.168 1 98.88 143 VAL B CA 1
ATOM 2351 C C . VAL B 1 143 ? 1.307 7.98 -2.883 1 98.88 143 VAL B C 1
ATOM 2353 O O . VAL B 1 143 ? 1.263 8.469 -1.75 1 98.88 143 VAL B O 1
ATOM 2356 N N . ARG B 1 144 ? 0.604 8.477 -3.871 1 98.75 144 ARG B N 1
ATOM 2357 C CA . ARG B 1 144 ? -0.301 9.609 -3.709 1 98.75 144 ARG B CA 1
ATOM 2358 C C . ARG B 1 144 ? -1.727 9.133 -3.441 1 98.75 144 ARG B C 1
ATOM 2360 O O . ARG B 1 144 ? -2.262 8.312 -4.188 1 98.75 144 ARG B O 1
ATOM 2367 N N . LEU B 1 145 ? -2.279 9.609 -2.365 1 98.88 145 LEU B N 1
ATOM 2368 C CA . LEU B 1 145 ? -3.662 9.297 -2.023 1 98.88 145 LEU B CA 1
ATOM 2369 C C . LEU B 1 145 ? -4.52 10.555 -2.012 1 98.88 145 LEU B C 1
ATOM 2371 O O . LEU B 1 145 ? -4.02 11.648 -1.727 1 98.88 145 LEU B O 1
ATOM 2375 N N . GLU B 1 146 ? -5.77 10.391 -2.271 1 98.69 146 GLU B N 1
ATOM 2376 C CA . GLU B 1 146 ? -6.676 11.531 -2.238 1 98.69 146 GLU B CA 1
ATOM 2377 C C . GLU B 1 146 ? -8.062 11.125 -1.76 1 98.69 146 GLU B C 1
ATOM 2379 O O . GLU B 1 146 ? -8.391 9.938 -1.733 1 98.69 146 GLU B O 1
ATOM 2384 N N . MET B 1 147 ? -8.789 12.062 -1.367 1 98.62 147 MET B N 1
ATOM 2385 C CA . MET B 1 147 ? -10.18 11.922 -0.949 1 98.62 147 MET B CA 1
ATOM 2386 C C . MET B 1 147 ? -11.031 13.062 -1.497 1 98.62 147 MET B C 1
ATOM 2388 O O . MET B 1 147 ? -10.656 14.234 -1.378 1 98.62 147 MET B O 1
ATOM 2392 N N . GLU B 1 148 ? -12.062 12.758 -2.168 1 98.06 148 GLU B N 1
ATOM 2393 C CA . GLU B 1 148 ? -13.039 13.773 -2.555 1 98.06 148 GLU B CA 1
ATOM 2394 C C . GLU B 1 148 ? -13.906 14.18 -1.367 1 98.06 148 GLU B C 1
ATOM 2396 O O . GLU B 1 148 ? -14.414 13.32 -0.638 1 98.06 148 GLU B O 1
ATOM 2401 N N . LEU B 1 149 ? -14.086 15.414 -1.242 1 97.75 149 LEU B N 1
ATOM 2402 C CA . LEU B 1 149 ? -14.789 15.938 -0.076 1 97.75 149 LEU B CA 1
ATOM 2403 C C . LEU B 1 149 ? -16.219 16.344 -0.437 1 97.75 149 LEU B C 1
ATOM 2405 O O . LEU B 1 149 ? -16.484 16.703 -1.584 1 97.75 149 LEU B O 1
#

pLDDT: mean 97.14, std 1.92, range [90.56, 98.88]

Nearest PDB structures (foldseek):
  1yvk-assembly1_D  TM=9.801E-01  e=1.392E-19  Bacillus subtilis subsp. subtilis str. 168
  1y9k-assembly3_C  TM=9.711E-01  e=6.012E-19  Bacillus cereus ATCC 14579
  6ao7-assembly1_A-2  TM=9.674E-01  e=6.095E-18  Elizabethkingia anophelis
  3pp9-assembly2_B  TM=8.556E-01  e=2.069E-08  Bacillus anthracis str. Ames
  3pp9-assembly1_A-2  TM=8.621E-01  e=2.982E-08  Bacillus anthracis str. Ames

Secondary structure (DSSP, 8-state):
-EEEESS--HHHHHHHHHH---HHHHHHHHHHSEEEEEEETTEEEEEEEEEE-STTEEEEEEEEE-GGG-SSSHHHHHHHHHHHHHHHTT-SEEEEEEETT-HHHHHHHHHTT-EEEEEETTHHHHH-SS--EETTEE---EEEEEEE-/-EEEESS--HHHHHHHHHH---HHHHHHHHHHSEEEEEEETTEEEEEEEEEE-STTEEEEEEEEE-GGG-SSSHHHHHHHHHHHHHHHTT-SEEEEEEETT-HHHHHHHHHTT-EEEEEETTHHHHH-SS--EETTEE---EEEEEEE-

Sequence (298 aa):
MIALCEQLNDRHYELLALADENQHAVNDYATRGQVYVYQQDHQDIGIAVGLLTRPNTYELVNLAVDPHFQNQGIGKLLIDHMINEARNLHCHTITVGTGNSGIGQLKLYQQAGFRMKSIDIDYFVKYYEEPIFENDIQCKDMVRLEMELMIALCEQLNDRHYELLALADENQHAVNDYATRGQVYVYQQDHQDIGIAVGLLTRPNTYELVNLAVDPHFQNQGIGKLLIDHMINEARNLHCHTITVGTGNSGIGQLKLYQQAGFRMKSIDIDYFVKYYEEPIFENDIQCKDMVRLEMEL

InterPro domains:
  IPR000182 GNAT domain [PF00583] (26-114)
  IPR000182 GNAT domain [PS51186] (1-149)
  IPR016181 Acyl-Co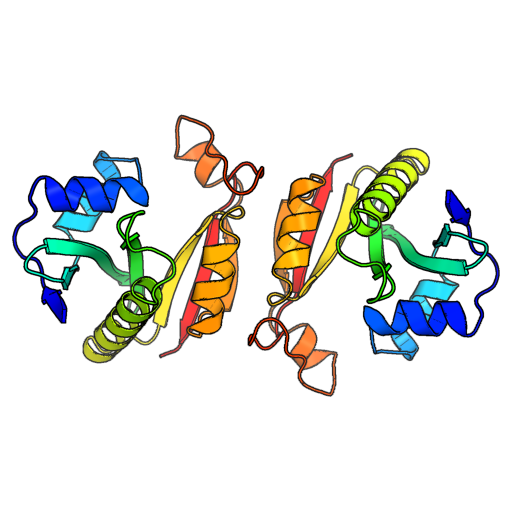A N-acyltransferase [SSF55729] (14-148)
  IPR050680 YpeA/RimI acetyltransferase [PTHR43420] (19-127)

Solvent-accessible surface area (backbone atoms only — not comparable to full-atom values): 16203 Å² total; per-residue (Å²): 90,78,43,82,52,89,71,86,50,70,69,52,53,54,42,51,40,73,60,41,76,51,59,70,58,46,52,51,52,56,70,75,27,53,34,35,31,32,41,54,97,94,32,81,46,29,40,37,30,36,35,78,67,56,91,48,26,28,31,49,79,41,62,28,57,41,79,92,57,54,95,68,56,56,68,59,53,50,51,52,50,51,52,51,50,32,50,74,68,64,24,46,32,39,34,37,69,44,47,67,30,37,56,68,54,56,50,52,44,37,57,74,57,33,38,83,62,43,54,42,78,48,44,41,60,72,77,34,93,63,91,43,76,34,89,82,21,72,34,34,28,29,37,32,27,37,31,81,100,90,79,43,80,52,89,70,88,50,71,69,52,53,55,41,51,40,74,59,41,77,51,60,69,58,46,52,51,52,57,69,74,28,52,34,35,31,32,40,54,97,92,33,79,46,30,40,38,31,37,34,80,68,56,91,46,26,27,31,49,80,42,63,30,58,41,80,93,60,55,95,66,56,57,69,58,52,51,51,50,51,51,54,51,49,32,51,76,69,64,24,46,30,39,34,38,68,44,45,68,30,37,56,67,54,56,50,51,43,38,58,74,58,32,4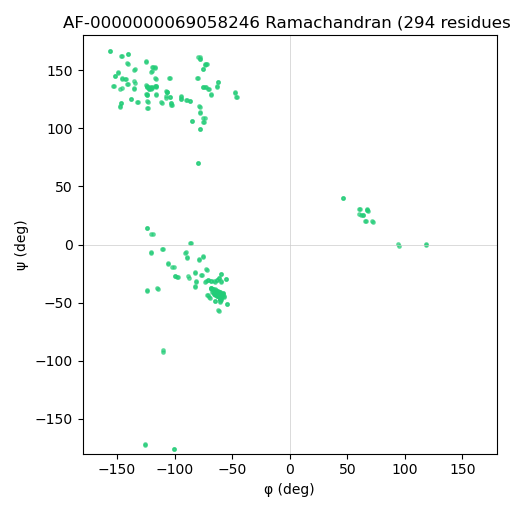0,84,61,43,53,43,77,48,44,41,60,72,76,34,93,64,91,44,74,37,90,83,21,70,34,34,28,30,37,34,29,35,30,82,100

=== Feature glossary ===
The record interleaves many kinds of information about one protein. Here is each kind framed as the question it answers.

Q: What are the backbone torsion angles?
A: φ (phi) and ψ (psi) are the two rotatable backbone dihedrals per residue: φ is the C(i-1)–N–Cα–C torsion, ψ is the N–Cα–C–N(i+1) torsion, both in degrees on (−180°, 180°]. α-helical residues cluster near (−60°, −45°); β-strand residues near (−120°, +130°). A Ramachandran plot is simply a scatter of (φ, ψ) for every residue.

Q: What is the amino-acid chain?
A: This is the polypeptide sequence — one letter per residue, N-terminus first. Length ranges from a few dozen residues for small domains to over a thousand for large multi-domain proteins.

Q: How mobile is each atom in the crystal?
A: For experimental (PDB) structures, the B-factor (temperature factor) quantifies the positional spread of each atom in the crystal — a combination of thermal vibration and static disorder — in units of Å². High B-factors mark flexible loops or poorly resolved regions; low B-factors mark the rigid, well-ordered core.

Q: Are the domains correctly placed relative to each other?
A: Predicted Aligned Error (PAE) is an AlphaFold confidence matrix: entry (i, j) is the expected error in the position of residue j, in ångströms, when the prediction is superimposed on the true structure at residue i. Low PAE within a block of residues means that block is internally rigid and well-predicted; high PAE between two blocks means their relative placement is uncertain even if each block individually is confident.

Q: How confident is the AlphaFold model at each residue?
A: pLDDT is the predicted lDDT-Cα score: AlphaFold's confidence that the local environment of each residue (all inter-atomic distances within 15 Å) is correctly placed. It is a per-residue number between 0 and 100, with higher meaning more reliable.

Q: What family and function is it annotated with?
A: Functional annotations link the protein to curated databases. InterPro entries identify conserved domains and families by matching the sequence against member-database signatures (Pfam, PROSITE, CDD, …). Gene Ontology (GO) terms describe molecular function, biological process, and cellular component in a controlled vocabulary. CATH places the structure in a hierarchical fold classification (Class/Architecture/Topology/Homologous-superfamily). The organism is the source species.

Q: How big and how compact is the whole molecule?
A: Three whole-structure scalars: the radius of gyration (RMS distance of Cα from centroid, in Å), the count of Cα–Cα contacts (pairs closer than 8 Å and separated by more than four residues in sequence — i.e. tertiary, not local, contacts), and the bounding-box dimensions. Together they distinguish compact globular folds from extended fibres or disordered chains.

Q: What known structures does this most resemble?
A: The Foldseek neighbor list gives the closest experimentally determined structures in the PDB, ranked by structural alignment. TM-score near 1 means near-identical fold; near 0.3 means only rough topology match. This is how one finds what a novel AlphaFold prediction most resembles in the solved-structure universe.

Q: Which residues are buried vs exposed?
A: SASA measures how much of the protein is reachable by solvent. It is computed by rolling a water-sized probe over the atomic surface and summing the exposed area (Å²). Per-residue SASA distinguishes core (buried, low SASA) from surface (exposed, high SASA) residues; total SASA is a whole-molecule size measure.

Q: Which residues are in helices, strands, or loops?
A: Eight-state secondary structure (DSSP): H is the canonical α-helix, G the tighter 3₁₀-helix, I the wider π-helix; E/B are β-structure, T and S are turns and bends, and '-' is everything else. DSSP derives these from the pattern of main-chain N–H···O=C hydrogen bonds, not from the sequence.

Q: Where is each backbone atom in 3D?
A: Structure coordinates are given as an mmCIF _atom_site loop: one row per atom with element, residue name, chain id, sequence number, and x/y/z position in Å. Only the four main-chain atoms per residue are included here; side chains are omitted to keep the record compact.

Q: What if only a Cα trace is available?
A: Three-state secondary s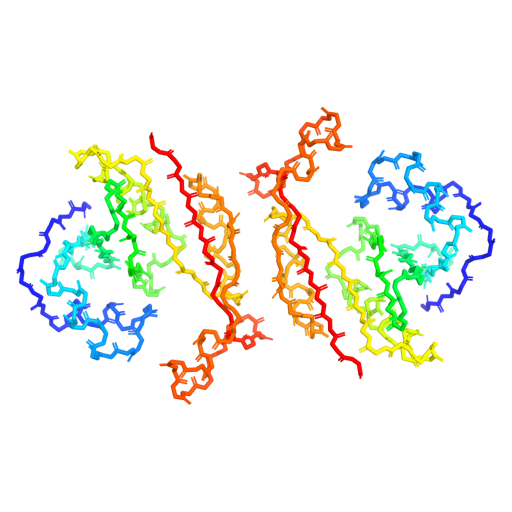tructure (P-SEA) collapses the eight DSSP classes into helix (a), strand (b), and coil (c). P-SEA assigns these from Cα geometry alone — distances and angles — without requiring backbone oxygens, so it works on any Cα trace.

Q: What do the rendered images show?
A: The six renders are orthographic views along the three Cartesian axes in both directions. Representation (cartoon, sticks, or surface) and color scheme (sequence-rainbow or by-chain) vary across proteins so the training set covers all the common visualization conventions.

Q: What does the local fold look like, residue by residue?
A: Foldseek's 3Di representation compresses backbone geometry into a per-residue letter drawn from a learned twenty-state alphabet. It captures the tertiary interaction pattern around each residue — which residues are packed against it in space, regardless of where they are in sequence.

Q: What do the diagnostic plots show?
A: The contact map is a binary N×N matrix image: pixel (i, j) is dark where Cα_i and Cα_j are within 8 Å and |i−j|>4. Because the |i−j|>4 filter removes local helical contacts, off-diagonal stripes parallel to the main diagonal indicate parallel β-sheets; stripes perpendicular to it indicate antiparallel β-sheets. The Ramachandran plot scatters every residue's (φ, ψ) pair against the sterically allowed regions. The PAE heatmap renders the predicted-aligned-error matrix.